Protein AF-A0A925HC02-F1 (afdb_monomer_lite)

pLDDT: mean 74.28, std 15.47, range [31.69, 92.0]

Sequence (202 aa):
MSGKLDETGSTKHGDAPGETGQTAPTSPRRRRESRRLRRAEIVYTTALALFAVLAVLAHEYAYFAWDLRLARAIQSIDFPGWAAFMEWTSVFGNGLISWGLTIATALLFFAWRRRSEAAGLALCAWGGSLVNRMFKVLIGRPRPSAELVGFAYGSDEMSFPSGHVMFYVCFFGFLFFAAYTLLPRAARVRRVALALLPLPVI

Foldseek 3Di:
DDDDDDDDDDDDDDDDDDDDDDPDPQDPVNVVVVVVVVVVVVVVVVVVVVVVVVLVVLLVDLDDPVRLVVLVVLVPPPDVCSVVVVVVLQVCLPPVNLVVVLVVVLVVCVVVVNNVLSVQSCCLLVVLQVVQVVSQVVSVRFDDDCVSRVDPPVDRGRPPPDSSLSSLCRNLVSQLVCLVPPPDPPDPVSVVSNVPSCVSND

Radius of gyration: 30.04 Å; chains: 1; bounding box: 71×85×85 Å

Structure (mmCIF, N/CA/C/O backbone):
data_AF-A0A925HC02-F1
#
_entry.id   AF-A0A925HC02-F1
#
loop_
_atom_site.group_PDB
_atom_site.id
_atom_site.type_symbol
_atom_site.label_atom_id
_atom_site.label_alt_id
_atom_site.label_comp_id
_atom_site.label_asym_id
_atom_site.label_entity_id
_atom_site.label_seq_id
_atom_site.pdbx_PDB_ins_code
_atom_site.Cartn_x
_atom_site.Cartn_y
_atom_site.Cartn_z
_atom_site.occupancy
_atom_site.B_iso_or_equiv
_atom_site.auth_seq_id
_atom_site.auth_comp_id
_atom_site.auth_asym_id
_atom_site.auth_atom_id
_atom_site.pdbx_PDB_model_num
ATOM 1 N N . MET A 1 1 ? -50.078 -62.882 60.323 1.00 38.88 1 MET A N 1
ATOM 2 C CA . MET A 1 1 ? -50.179 -64.001 59.358 1.00 38.88 1 MET A CA 1
ATOM 3 C C . MET A 1 1 ? -50.252 -63.364 57.977 1.00 38.88 1 MET A C 1
ATOM 5 O O . MET A 1 1 ? -51.210 -62.657 57.728 1.00 38.88 1 MET A O 1
ATOM 9 N N . SER A 1 2 ? -49.100 -63.216 57.316 1.00 39.53 2 SER A N 1
ATOM 10 C CA . SER A 1 2 ? -48.604 -64.080 56.217 1.00 39.53 2 SER A CA 1
ATOM 11 C C . SER A 1 2 ? -49.226 -63.644 54.878 1.00 39.53 2 SER A C 1
ATOM 13 O O . SER A 1 2 ? -50.439 -63.571 54.802 1.00 39.53 2 SER A O 1
ATOM 15 N N . GLY A 1 3 ? -48.512 -63.292 53.810 1.00 38.19 3 GLY A N 1
ATOM 16 C CA . GLY A 1 3 ? -47.096 -63.427 53.488 1.00 38.19 3 GLY A CA 1
ATOM 17 C C . GLY A 1 3 ? -46.715 -62.513 52.311 1.00 38.19 3 GLY A C 1
ATOM 18 O O . GLY A 1 3 ? -47.528 -61.746 51.803 1.00 38.19 3 GLY A O 1
ATOM 19 N N . LYS A 1 4 ? -45.436 -62.576 51.955 1.00 43.75 4 LYS A N 1
ATOM 20 C CA . LYS A 1 4 ? -44.658 -61.690 51.080 1.00 43.75 4 LYS A CA 1
ATOM 21 C C . LYS A 1 4 ? -44.231 -62.470 49.814 1.00 43.75 4 LYS A C 1
ATOM 23 O O . LYS A 1 4 ? -44.332 -63.696 49.838 1.00 43.75 4 LYS A O 1
ATOM 28 N N . LEU A 1 5 ? -43.611 -61.750 48.863 1.00 44.09 5 LEU A N 1
ATOM 29 C CA . LEU A 1 5 ? -42.727 -62.169 47.739 1.00 44.09 5 LEU A CA 1
ATOM 30 C C . LEU A 1 5 ? -43.438 -62.275 46.367 1.00 44.09 5 LEU A C 1
ATOM 32 O O . LEU A 1 5 ? -44.396 -63.028 46.242 1.00 44.09 5 LEU A O 1
ATOM 36 N N . ASP A 1 6 ? -43.181 -61.381 45.396 1.00 43.19 6 ASP A N 1
ATOM 37 C CA . ASP A 1 6 ? -42.026 -61.255 44.448 1.00 43.19 6 ASP A CA 1
ATOM 38 C C . ASP A 1 6 ? -42.492 -61.805 43.066 1.00 43.19 6 ASP A C 1
ATOM 40 O O . ASP A 1 6 ? -43.302 -62.719 43.043 1.00 43.19 6 ASP A O 1
ATOM 44 N N . GLU A 1 7 ? -42.159 -61.343 41.853 1.00 44.19 7 GLU A N 1
ATOM 45 C CA . GLU A 1 7 ? -41.042 -60.570 41.307 1.00 44.19 7 GLU A CA 1
ATOM 46 C C . GLU A 1 7 ? -41.341 -60.176 39.822 1.00 44.19 7 GLU A C 1
ATOM 48 O O . GLU A 1 7 ? -42.088 -60.861 39.127 1.00 44.19 7 GLU A O 1
ATOM 53 N N . THR A 1 8 ? -40.633 -59.155 39.311 1.00 39.31 8 THR A N 1
ATOM 54 C CA . THR A 1 8 ? -40.166 -58.936 37.910 1.00 39.31 8 THR A CA 1
ATOM 55 C C . THR A 1 8 ? -41.108 -58.564 36.739 1.00 39.31 8 THR A C 1
ATOM 57 O O . THR A 1 8 ? -41.973 -59.318 36.318 1.00 39.31 8 THR A O 1
ATOM 60 N N . GLY A 1 9 ? -40.740 -57.471 36.043 1.00 31.69 9 GLY A N 1
ATOM 61 C CA . GLY A 1 9 ? -40.354 -57.607 34.627 1.00 31.69 9 GLY A CA 1
ATOM 62 C C . GLY A 1 9 ? -41.068 -56.769 33.551 1.00 31.69 9 GLY A C 1
ATOM 63 O O . GLY A 1 9 ? -42.099 -57.163 33.032 1.00 31.69 9 GLY A O 1
ATOM 64 N N . SER A 1 10 ? -40.350 -55.753 33.052 1.00 38.53 10 SER A N 1
ATOM 65 C CA . SER A 1 10 ? -40.209 -55.433 31.614 1.00 38.53 10 SER A CA 1
ATOM 66 C C . SER A 1 10 ? -41.246 -54.543 30.890 1.00 38.53 10 SER A C 1
ATOM 68 O O . SER A 1 10 ? -42.244 -54.985 30.334 1.00 38.53 10 SER A O 1
ATOM 70 N N . THR A 1 11 ? -40.892 -53.254 30.825 1.00 39.84 11 THR A N 1
ATOM 71 C CA . THR A 1 11 ? -40.884 -52.343 29.657 1.00 39.84 11 THR A CA 1
ATOM 72 C C . THR A 1 11 ? -41.778 -52.637 28.439 1.00 39.84 11 THR A C 1
ATOM 74 O O . THR A 1 11 ? -41.564 -53.621 27.734 1.00 39.84 11 THR A O 1
ATOM 77 N N . LYS A 1 12 ? -42.578 -51.639 28.031 1.00 44.22 12 LYS A N 1
ATOM 78 C CA . LYS A 1 12 ? -42.367 -50.883 26.773 1.00 44.22 12 LYS A CA 1
ATOM 79 C C . LYS A 1 12 ? -43.361 -49.721 26.652 1.00 44.22 12 LYS A C 1
ATOM 81 O O . LYS A 1 12 ? -44.551 -49.910 26.434 1.00 44.22 12 LYS A O 1
ATOM 86 N N . HIS A 1 13 ? -42.822 -48.513 26.782 1.00 41.81 13 HIS A N 1
ATOM 87 C CA . HIS A 1 13 ? -43.433 -47.262 26.345 1.00 41.81 13 HIS A CA 1
ATOM 88 C C . HIS A 1 13 ? -43.317 -47.212 24.814 1.00 41.81 13 HIS A C 1
ATOM 90 O O . HIS A 1 13 ? -42.207 -47.228 24.283 1.00 41.81 13 HIS A O 1
ATOM 96 N N . GLY A 1 14 ? -44.447 -47.248 24.112 1.00 37.19 14 GLY A N 1
ATOM 97 C CA . GLY A 1 14 ? -44.515 -47.078 22.663 1.00 37.19 14 GLY A CA 1
ATOM 98 C C . GLY A 1 14 ? -44.933 -45.655 22.331 1.00 37.19 14 GLY A C 1
ATOM 99 O O . GLY A 1 14 ? -46.115 -45.410 22.117 1.00 37.19 14 GLY A O 1
ATOM 100 N N . ASP A 1 15 ? -43.965 -44.740 22.323 1.00 38.12 15 ASP A N 1
ATOM 101 C CA . ASP A 1 15 ? -44.106 -43.406 21.740 1.00 38.12 15 ASP A CA 1
ATOM 102 C C . ASP A 1 15 ? -44.123 -43.503 20.207 1.00 38.12 15 ASP A C 1
ATOM 104 O O . ASP A 1 15 ? -43.278 -44.154 19.589 1.00 38.12 15 ASP A O 1
ATOM 108 N N . ALA A 1 16 ? -45.046 -42.778 19.592 1.00 44.72 16 ALA A N 1
ATOM 109 C CA . ALA A 1 16 ? -44.928 -42.251 18.237 1.00 44.72 16 ALA A CA 1
ATOM 110 C C . ALA A 1 16 ? -45.364 -40.774 18.296 1.00 44.72 16 ALA A C 1
ATOM 112 O O . ALA A 1 16 ? -46.187 -40.461 19.158 1.00 44.72 16 ALA A O 1
ATOM 113 N N . PRO A 1 17 ? -44.947 -39.865 17.389 1.00 47.91 17 PRO A N 1
ATOM 114 C CA . PRO A 1 17 ? -43.990 -39.975 16.281 1.00 47.91 17 PRO A CA 1
ATOM 115 C C . PRO A 1 17 ? -42.901 -38.866 16.303 1.00 47.91 17 PRO A C 1
ATOM 117 O O . PRO A 1 17 ? -43.186 -37.685 16.484 1.00 47.91 17 PRO A O 1
ATOM 120 N N . GLY A 1 18 ? -41.636 -39.223 16.060 1.00 39.84 18 GLY A N 1
ATOM 121 C CA . GLY A 1 18 ? -40.519 -38.271 15.994 1.00 39.84 18 GLY A CA 1
ATOM 122 C C . GLY A 1 18 ? -40.420 -37.561 14.643 1.00 39.84 18 GLY A C 1
ATOM 123 O O . GLY A 1 18 ? -39.975 -38.138 13.655 1.00 39.84 18 GLY A O 1
ATOM 124 N N . GLU A 1 19 ? -40.858 -36.311 14.650 1.00 46.47 19 GLU A N 1
ATOM 125 C CA . GLU A 1 19 ? -40.815 -35.272 13.625 1.00 46.47 19 GLU A CA 1
ATOM 126 C C . GLU A 1 19 ? -39.674 -35.349 12.592 1.00 46.47 19 GLU A C 1
ATOM 128 O O . GLU A 1 19 ? -38.480 -35.389 12.892 1.00 46.47 19 GLU A O 1
ATOM 133 N N . THR A 1 20 ? -40.097 -35.240 11.333 1.00 45.47 20 THR A N 1
ATOM 134 C CA . THR A 1 20 ? -39.351 -34.708 10.191 1.00 45.47 20 THR A CA 1
ATOM 135 C C . THR A 1 20 ? -38.337 -33.644 10.600 1.00 45.47 20 THR A C 1
ATOM 137 O O . THR A 1 20 ? -38.708 -32.656 11.234 1.00 45.47 20 THR A O 1
ATOM 140 N N . GLY A 1 21 ? -37.084 -33.815 10.169 1.00 48.09 21 GLY A N 1
ATOM 141 C CA . GLY A 1 21 ? -36.003 -32.856 10.363 1.00 48.09 21 GLY A CA 1
ATOM 142 C C . GLY A 1 21 ? -36.415 -31.437 9.979 1.00 48.09 21 GLY A C 1
ATOM 143 O O . GLY A 1 21 ? -36.363 -31.047 8.813 1.00 48.09 21 GLY A O 1
ATOM 144 N N . GLN A 1 22 ? -36.796 -30.651 10.986 1.00 44.81 22 GLN A N 1
ATOM 145 C CA . GLN A 1 22 ? -36.922 -29.211 10.874 1.00 44.81 22 GLN A CA 1
ATOM 146 C C . GLN A 1 22 ? -35.517 -28.665 10.638 1.00 44.81 22 GLN A C 1
ATOM 148 O O . GLN A 1 22 ? -34.725 -28.475 11.562 1.00 44.81 22 GLN A O 1
ATOM 153 N N . THR A 1 23 ? -35.186 -28.393 9.378 1.00 54.50 23 THR A N 1
ATOM 154 C CA . THR A 1 23 ? -34.116 -27.453 9.060 1.00 54.50 23 THR A CA 1
ATOM 155 C C . THR A 1 23 ? -34.523 -26.114 9.662 1.00 54.50 23 THR A C 1
ATOM 157 O O . THR A 1 23 ? -35.332 -25.388 9.080 1.00 54.50 23 THR A O 1
ATOM 160 N N . ALA A 1 24 ? -34.013 -25.827 10.861 1.00 58.53 24 ALA A N 1
ATOM 161 C CA . ALA A 1 24 ? -34.281 -24.594 11.581 1.00 58.53 24 ALA A CA 1
ATOM 162 C C . ALA A 1 24 ? -34.120 -23.393 10.629 1.00 58.53 24 ALA A C 1
ATOM 164 O O . ALA A 1 24 ? -33.115 -23.319 9.906 1.00 58.53 24 ALA A O 1
ATOM 165 N N . PRO A 1 25 ? -35.081 -22.452 10.584 1.00 53.91 25 PRO A N 1
ATOM 166 C CA . PRO A 1 25 ? -35.013 -21.324 9.672 1.00 53.91 25 PRO A CA 1
ATOM 167 C C . PRO A 1 25 ? -33.740 -20.528 9.964 1.00 53.91 25 PRO A C 1
ATOM 169 O O . PRO A 1 25 ? -33.576 -19.927 11.025 1.00 53.91 25 PRO A O 1
ATOM 172 N N . THR A 1 26 ? -32.797 -20.551 9.017 1.00 59.81 26 THR A N 1
ATOM 173 C CA . THR A 1 26 ? -31.533 -19.816 9.119 1.00 59.81 26 THR A CA 1
ATOM 174 C C . THR A 1 26 ? -31.841 -18.351 9.413 1.00 59.81 26 THR A C 1
ATOM 176 O O . THR A 1 26 ? -32.430 -17.673 8.565 1.00 59.81 26 THR A O 1
ATOM 179 N N . SER A 1 27 ? -31.460 -17.868 10.596 1.00 68.44 27 SER A N 1
ATOM 180 C CA . SER A 1 27 ? -31.782 -16.508 11.024 1.00 68.44 27 SER A CA 1
ATOM 181 C C . SER A 1 27 ? -31.292 -15.466 9.994 1.00 68.44 27 SER A C 1
ATOM 183 O O . SER A 1 27 ? -30.239 -15.658 9.368 1.00 68.44 27 SER A O 1
ATOM 185 N N . PRO A 1 28 ? -32.006 -14.338 9.798 1.00 67.06 28 PRO A N 1
ATOM 186 C CA . PRO A 1 28 ? -31.645 -13.306 8.814 1.00 67.06 28 PRO A CA 1
ATOM 187 C C . PRO A 1 28 ? -30.197 -12.800 8.945 1.00 67.06 28 PRO A C 1
ATOM 189 O O . PRO A 1 28 ? -29.554 -12.439 7.956 1.00 67.06 28 PRO A O 1
ATOM 192 N N . ARG A 1 29 ? -29.653 -12.837 10.170 1.00 64.38 29 ARG A N 1
ATOM 193 C CA . ARG A 1 29 ? -28.269 -12.476 10.504 1.00 64.38 29 ARG A CA 1
ATOM 194 C C . ARG A 1 29 ? -27.250 -13.445 9.875 1.00 64.38 29 ARG A C 1
ATOM 196 O O . ARG A 1 29 ? -26.325 -12.988 9.205 1.00 64.38 29 ARG A O 1
ATOM 203 N N . ARG A 1 30 ? -27.509 -14.759 9.934 1.00 66.19 30 ARG A N 1
ATOM 204 C CA . ARG A 1 30 ? -26.675 -15.824 9.331 1.00 66.19 30 ARG A CA 1
ATOM 205 C C . ARG A 1 30 ? -26.653 -15.759 7.795 1.00 66.19 30 ARG A C 1
ATOM 207 O O . ARG A 1 30 ? -25.624 -16.004 7.161 1.00 66.19 30 ARG A O 1
ATOM 214 N N . ARG A 1 31 ? -27.769 -15.356 7.169 1.00 66.31 31 ARG A N 1
ATOM 215 C CA . ARG A 1 31 ? -27.857 -15.130 5.707 1.00 66.31 31 ARG A CA 1
ATOM 216 C C . ARG A 1 31 ? -27.062 -13.908 5.236 1.00 66.31 31 ARG A C 1
ATOM 218 O O . ARG A 1 31 ? -26.525 -13.905 4.130 1.00 66.31 31 ARG A O 1
ATOM 225 N N . ARG A 1 32 ? -26.972 -12.854 6.051 1.00 66.62 32 ARG A N 1
ATOM 226 C CA . ARG A 1 32 ? -26.204 -11.645 5.708 1.00 66.62 32 ARG A CA 1
ATOM 227 C C . ARG A 1 32 ? -24.699 -11.858 5.862 1.00 66.62 32 ARG A C 1
ATOM 229 O O . ARG A 1 32 ? -23.935 -11.350 5.045 1.00 66.62 32 ARG A O 1
ATOM 236 N N . GLU A 1 33 ? -24.289 -12.616 6.874 1.00 72.44 33 GLU A N 1
ATOM 237 C CA . GLU A 1 33 ? -22.891 -12.991 7.115 1.00 72.44 33 GLU A CA 1
ATOM 238 C C . GLU A 1 33 ? -22.366 -13.932 6.021 1.00 72.44 33 GLU A C 1
ATOM 240 O O . GLU A 1 33 ? -21.343 -13.631 5.412 1.00 72.44 33 GLU A O 1
ATOM 245 N N . SER A 1 34 ? -23.122 -14.972 5.652 1.00 73.62 34 SER A N 1
ATOM 246 C CA . SER A 1 34 ? -22.758 -15.874 4.540 1.00 73.62 34 SER A CA 1
ATOM 247 C C . SER A 1 34 ? -22.622 -15.156 3.193 1.00 73.62 34 SER A C 1
ATOM 249 O O . SER A 1 34 ? -21.669 -15.397 2.457 1.00 73.62 34 SER A O 1
ATOM 251 N N . ARG A 1 35 ? -23.512 -14.204 2.875 1.00 74.69 35 ARG A N 1
ATOM 252 C CA . ARG A 1 35 ? -23.385 -13.375 1.660 1.00 74.69 35 ARG A CA 1
ATOM 253 C C . ARG A 1 35 ? -22.135 -12.492 1.670 1.00 74.69 35 ARG A C 1
ATOM 255 O O . ARG A 1 35 ? -21.551 -12.273 0.614 1.00 74.69 35 ARG A O 1
ATOM 262 N N . ARG A 1 36 ? -21.741 -11.956 2.830 1.00 77.31 36 ARG A N 1
ATOM 263 C CA . ARG A 1 36 ? -20.523 -11.139 2.971 1.00 77.31 36 ARG A CA 1
ATOM 264 C C . ARG A 1 36 ? -19.265 -11.984 2.808 1.00 77.31 36 ARG A C 1
ATOM 266 O O . ARG A 1 36 ? -18.385 -11.574 2.062 1.00 77.31 36 ARG A O 1
ATOM 273 N N . LEU A 1 37 ? -19.225 -13.157 3.440 1.00 79.19 37 LEU A N 1
ATOM 274 C CA . LEU A 1 37 ? -18.119 -14.105 3.310 1.00 79.19 37 LEU A CA 1
ATOM 275 C C . LEU A 1 37 ? -17.957 -14.570 1.863 1.00 79.19 37 LEU A C 1
ATOM 277 O O . LEU A 1 37 ? -16.872 -14.441 1.318 1.00 79.19 37 LEU A O 1
ATOM 281 N N . ARG A 1 38 ? -19.048 -14.966 1.197 1.00 78.19 38 ARG A N 1
ATOM 282 C CA . ARG A 1 38 ? -19.008 -15.392 -0.210 1.00 78.19 38 ARG A CA 1
ATOM 283 C C . ARG A 1 38 ? -18.558 -14.280 -1.161 1.00 78.19 38 ARG A C 1
ATOM 285 O O . ARG A 1 38 ? -17.862 -14.537 -2.131 1.00 78.19 38 ARG A O 1
ATOM 292 N N . ARG A 1 39 ? -18.943 -13.025 -0.898 1.00 82.19 39 ARG A N 1
ATOM 293 C CA . ARG A 1 39 ? -18.444 -11.874 -1.673 1.00 82.19 39 ARG A CA 1
ATOM 294 C C . ARG A 1 39 ? -16.949 -11.659 -1.459 1.00 82.19 39 ARG A C 1
ATOM 296 O O . ARG A 1 39 ? -16.247 -11.430 -2.433 1.00 82.19 39 ARG A O 1
ATOM 303 N N . ALA A 1 40 ? -16.482 -11.720 -0.213 1.00 80.69 40 ALA A N 1
ATOM 304 C CA . ALA A 1 40 ? -15.062 -11.600 0.095 1.00 80.69 40 ALA A CA 1
ATOM 305 C C . ALA A 1 40 ? -14.264 -12.731 -0.567 1.00 80.69 40 ALA A C 1
ATOM 307 O O . ALA A 1 40 ? -13.271 -12.457 -1.225 1.00 80.69 40 ALA A O 1
ATOM 308 N N . GLU A 1 41 ? -14.752 -13.967 -0.467 1.00 85.69 41 GLU A N 1
ATOM 309 C CA . GLU A 1 41 ? -14.191 -15.141 -1.134 1.00 85.69 41 GLU A CA 1
ATOM 310 C C . GLU A 1 41 ? -14.057 -14.909 -2.640 1.00 85.69 41 GLU A C 1
ATOM 312 O O . GLU A 1 41 ? -12.942 -14.962 -3.141 1.00 85.69 41 GLU A O 1
ATOM 317 N N . ILE A 1 42 ? -15.139 -14.529 -3.334 1.00 87.69 42 ILE A N 1
ATOM 318 C CA . ILE A 1 42 ? -15.105 -14.240 -4.779 1.00 87.69 42 ILE A CA 1
ATOM 319 C C . ILE A 1 42 ? -14.075 -13.155 -5.113 1.00 87.69 42 ILE A C 1
ATOM 321 O O . ILE A 1 42 ? -13.339 -13.281 -6.089 1.00 87.69 42 ILE A O 1
ATOM 325 N N . VAL A 1 43 ? -14.014 -12.077 -4.326 1.00 87.25 43 VAL A N 1
ATOM 326 C CA . VAL A 1 43 ? -13.055 -10.987 -4.557 1.00 87.25 43 VAL A CA 1
ATOM 327 C C . VAL A 1 43 ? -11.619 -11.486 -4.394 1.00 87.25 43 VAL A C 1
ATOM 329 O O . VAL A 1 43 ? -10.798 -11.239 -5.274 1.00 87.25 43 VAL A O 1
ATOM 332 N N . TYR A 1 44 ? -11.318 -12.225 -3.322 1.00 83.12 44 TYR A N 1
ATOM 333 C CA . TYR A 1 44 ? -9.978 -12.765 -3.083 1.00 83.12 44 TYR A CA 1
ATOM 334 C C . TYR A 1 44 ? -9.580 -13.814 -4.121 1.00 83.12 44 TYR A C 1
ATOM 336 O O . TYR A 1 44 ? -8.459 -13.762 -4.620 1.00 83.12 44 TYR A O 1
ATOM 344 N N . THR A 1 45 ? -10.482 -14.722 -4.500 1.00 82.94 45 THR A N 1
ATOM 345 C CA . THR A 1 45 ? -10.202 -15.722 -5.539 1.00 82.94 45 THR A CA 1
ATOM 346 C C . THR A 1 45 ? -9.978 -15.062 -6.892 1.00 82.94 45 THR A C 1
ATOM 348 O O . THR A 1 45 ? -9.073 -15.457 -7.617 1.00 82.94 45 THR A O 1
ATOM 351 N N . THR A 1 46 ? -10.750 -14.021 -7.219 1.00 88.50 46 THR A N 1
ATOM 352 C CA . THR A 1 46 ? -10.567 -13.260 -8.464 1.00 88.50 46 THR A CA 1
ATOM 353 C C . THR A 1 46 ? -9.234 -12.517 -8.457 1.00 88.50 46 THR A C 1
ATOM 355 O O . THR A 1 46 ? -8.485 -12.607 -9.424 1.00 88.50 46 THR A O 1
ATOM 358 N N . ALA A 1 47 ? -8.895 -11.828 -7.363 1.00 84.81 47 ALA A N 1
ATOM 359 C CA . ALA A 1 47 ? -7.617 -11.131 -7.230 1.00 84.81 47 ALA A CA 1
ATOM 360 C C . ALA A 1 47 ? -6.425 -12.096 -7.331 1.00 84.81 47 ALA A C 1
ATOM 362 O O . ALA A 1 47 ? -5.449 -11.797 -8.015 1.00 84.81 47 ALA A O 1
ATOM 363 N N . LEU A 1 48 ? -6.526 -13.275 -6.707 1.00 84.06 48 LEU A N 1
ATOM 364 C CA . LEU A 1 48 ? -5.504 -14.316 -6.785 1.00 84.06 48 LEU A CA 1
ATOM 365 C C . LEU A 1 48 ? -5.373 -14.882 -8.205 1.00 84.06 48 LEU A C 1
ATOM 367 O O . LEU A 1 48 ? -4.256 -15.056 -8.681 1.00 84.06 48 LEU A O 1
ATOM 371 N N . ALA A 1 49 ? -6.488 -15.128 -8.896 1.00 84.12 49 ALA A N 1
ATOM 372 C CA . ALA A 1 49 ? -6.472 -15.588 -10.283 1.00 84.12 49 ALA A CA 1
ATOM 373 C C . ALA A 1 49 ? -5.823 -14.552 -11.214 1.00 84.12 49 ALA A C 1
ATOM 375 O O . ALA A 1 49 ? -4.964 -14.904 -12.018 1.00 84.12 49 ALA A O 1
ATOM 376 N N . LEU A 1 50 ? -6.168 -13.269 -11.062 1.00 87.25 50 LEU A N 1
ATOM 377 C CA . LEU A 1 50 ? -5.539 -12.178 -11.811 1.00 87.25 50 LEU A CA 1
ATOM 378 C C . LEU A 1 50 ? -4.037 -12.088 -11.521 1.00 87.25 50 LEU A C 1
ATOM 380 O O . LEU A 1 50 ? -3.244 -11.961 -12.451 1.00 87.25 50 LEU A O 1
ATOM 384 N N . PHE A 1 51 ? -3.633 -12.204 -10.253 1.00 84.94 51 PHE A N 1
ATOM 385 C CA . PHE A 1 51 ? -2.220 -12.233 -9.878 1.00 84.94 51 PHE A CA 1
ATOM 386 C C . PHE A 1 51 ? -1.487 -13.432 -10.490 1.00 84.94 51 PHE A C 1
ATOM 388 O O . PHE A 1 51 ? -0.385 -13.265 -11.001 1.00 84.94 51 PHE A O 1
ATOM 395 N N . ALA A 1 52 ? -2.095 -14.621 -10.489 1.00 82.06 52 ALA A N 1
ATOM 396 C CA . ALA A 1 52 ? -1.508 -15.816 -11.088 1.00 82.06 52 ALA A CA 1
ATOM 397 C C . ALA A 1 52 ? -1.314 -15.655 -12.603 1.00 82.06 52 ALA A C 1
ATOM 399 O O . ALA A 1 52 ? -0.236 -15.949 -13.114 1.00 82.06 52 ALA A O 1
ATOM 400 N N . VAL A 1 53 ? -2.315 -15.117 -13.309 1.00 84.62 53 VAL A N 1
ATOM 401 C CA . VAL A 1 53 ? -2.201 -14.795 -14.740 1.00 84.62 53 VAL A CA 1
ATOM 402 C C . VAL A 1 53 ? -1.064 -13.801 -14.979 1.00 84.62 53 VAL A C 1
ATOM 404 O O . VAL A 1 53 ? -0.224 -14.033 -15.844 1.00 84.62 53 VAL A O 1
ATOM 407 N N . LEU A 1 54 ? -0.982 -12.729 -14.185 1.00 81.69 54 LEU A N 1
ATOM 408 C CA . LEU A 1 54 ? 0.106 -11.752 -14.286 1.00 81.69 54 LEU A CA 1
ATOM 409 C C . LEU A 1 54 ? 1.478 -12.368 -13.992 1.00 81.69 54 LEU A C 1
ATOM 411 O O . LEU A 1 54 ? 2.439 -12.025 -14.669 1.00 81.69 54 LEU A O 1
ATOM 415 N N . ALA A 1 55 ? 1.578 -13.270 -13.016 1.00 78.62 55 ALA A N 1
ATOM 416 C CA . ALA A 1 55 ? 2.823 -13.945 -12.667 1.00 78.62 55 ALA A CA 1
ATOM 417 C C . ALA A 1 55 ? 3.313 -14.862 -13.798 1.00 78.62 55 ALA A C 1
ATOM 419 O O . ALA A 1 55 ? 4.496 -14.828 -14.125 1.00 78.62 55 ALA A O 1
ATOM 420 N N . VAL A 1 56 ? 2.410 -15.621 -14.432 1.00 80.12 56 VAL A N 1
ATOM 421 C CA . VAL A 1 56 ? 2.733 -16.440 -15.615 1.00 80.12 56 VAL A CA 1
ATOM 422 C C . VAL A 1 56 ? 3.178 -15.544 -16.768 1.00 80.12 56 VAL A C 1
ATOM 424 O O . VAL A 1 56 ? 4.246 -15.749 -17.332 1.00 80.12 56 VAL A O 1
ATOM 427 N N . LEU A 1 57 ? 2.420 -14.489 -17.074 1.00 80.88 57 LEU A N 1
ATOM 428 C CA . LEU A 1 57 ? 2.787 -13.552 -18.135 1.00 80.88 57 LEU A CA 1
ATOM 429 C C . LEU A 1 57 ? 4.126 -12.844 -17.854 1.00 80.88 57 LEU A C 1
ATOM 431 O O . LEU A 1 57 ? 4.889 -12.601 -18.780 1.00 80.88 57 LEU A O 1
ATOM 435 N N . ALA A 1 58 ? 4.437 -12.528 -16.596 1.00 75.88 58 ALA A N 1
ATOM 436 C CA . ALA A 1 58 ? 5.710 -11.921 -16.206 1.00 75.88 58 ALA A CA 1
ATOM 437 C C . ALA A 1 58 ? 6.895 -12.900 -16.249 1.00 75.88 58 ALA A C 1
ATOM 439 O O . ALA A 1 58 ? 8.037 -12.448 -16.325 1.00 75.88 58 ALA A O 1
ATOM 440 N N . HIS A 1 59 ? 6.638 -14.208 -16.174 1.00 74.25 59 HIS A N 1
ATOM 441 C CA . HIS A 1 59 ? 7.649 -15.243 -16.379 1.00 74.25 59 HIS A CA 1
ATOM 442 C C . HIS A 1 59 ? 7.958 -15.433 -17.869 1.00 74.25 59 HIS A C 1
ATOM 444 O O . HIS A 1 59 ? 9.122 -15.506 -18.246 1.00 74.25 59 HIS A O 1
ATOM 450 N N . GLU A 1 60 ? 6.924 -15.437 -18.712 1.00 76.12 60 GLU A N 1
ATOM 451 C CA . GLU A 1 60 ? 7.056 -15.642 -20.161 1.00 76.12 60 GLU A CA 1
ATOM 452 C C . GLU A 1 60 ? 7.592 -14.402 -20.899 1.00 76.12 60 GLU A C 1
ATOM 454 O O . GLU A 1 60 ? 8.367 -14.514 -21.849 1.00 76.12 60 GLU A O 1
ATOM 459 N N . TYR A 1 61 ? 7.196 -13.197 -20.475 1.00 74.62 61 TYR A N 1
ATOM 460 C CA . TYR A 1 61 ? 7.542 -11.951 -21.161 1.00 74.62 61 TYR A CA 1
ATOM 461 C C . TYR A 1 61 ? 8.472 -11.072 -20.320 1.00 74.62 61 TYR A C 1
ATOM 463 O O . TYR A 1 61 ? 8.089 -10.528 -19.281 1.00 74.62 61 TYR A O 1
ATOM 471 N N . ALA A 1 62 ? 9.682 -10.828 -20.835 1.00 66.69 62 ALA A N 1
ATOM 472 C CA . ALA A 1 62 ? 10.636 -9.911 -20.210 1.00 66.69 62 ALA A CA 1
ATOM 473 C C . ALA A 1 62 ? 10.083 -8.477 -20.129 1.00 66.69 62 ALA A C 1
ATOM 475 O O . ALA A 1 62 ? 10.172 -7.844 -19.078 1.00 66.69 62 ALA A O 1
ATOM 476 N N . TYR A 1 63 ? 9.440 -7.978 -21.192 1.00 67.94 63 TYR A N 1
ATOM 477 C CA . TYR A 1 63 ? 8.778 -6.668 -21.226 1.00 67.94 63 TYR A CA 1
ATOM 478 C C . TYR A 1 63 ? 7.535 -6.724 -22.106 1.00 67.94 63 TYR A C 1
ATOM 480 O O . TYR A 1 63 ? 7.558 -7.327 -23.178 1.00 67.94 63 TYR A O 1
ATOM 488 N N . PHE A 1 64 ? 6.472 -6.029 -21.706 1.00 76.69 64 PHE A N 1
ATOM 489 C CA . PHE A 1 64 ? 5.377 -5.754 -22.625 1.00 76.69 64 PHE A CA 1
ATOM 490 C C . PHE A 1 64 ? 5.685 -4.485 -23.417 1.00 76.69 64 PHE A C 1
ATOM 492 O O . PHE A 1 64 ? 6.107 -3.474 -22.857 1.00 76.69 64 PHE A O 1
ATOM 499 N N . ALA A 1 65 ? 5.430 -4.500 -24.725 1.00 77.50 65 ALA A N 1
ATOM 500 C CA . ALA A 1 65 ? 5.683 -3.334 -25.572 1.00 77.50 65 ALA A CA 1
ATOM 501 C C . ALA A 1 65 ? 4.903 -2.087 -25.115 1.00 77.50 65 ALA A C 1
ATOM 503 O O . ALA A 1 65 ? 5.386 -0.968 -25.265 1.00 77.50 65 ALA A O 1
ATOM 504 N N . TRP A 1 66 ? 3.704 -2.268 -24.553 1.00 80.38 66 TRP A N 1
ATOM 505 C CA . TRP A 1 66 ? 2.899 -1.173 -24.013 1.00 80.38 66 TRP A CA 1
ATOM 506 C C . TRP A 1 66 ? 3.462 -0.626 -22.691 1.00 80.38 66 TRP A C 1
ATOM 508 O O . TRP A 1 66 ? 3.458 0.586 -22.506 1.00 80.38 66 TRP A O 1
ATOM 518 N N . ASP A 1 67 ? 4.009 -1.490 -21.830 1.00 79.00 67 ASP A N 1
ATOM 519 C CA . ASP A 1 67 ? 4.644 -1.128 -20.551 1.00 79.00 67 ASP A CA 1
ATOM 520 C C . ASP A 1 67 ? 5.859 -0.221 -20.802 1.00 79.00 67 ASP A C 1
ATOM 522 O O . ASP A 1 67 ? 5.985 0.857 -20.228 1.00 79.00 67 ASP A O 1
ATOM 526 N N . LEU A 1 68 ? 6.684 -0.572 -21.796 1.00 77.19 68 LEU A N 1
ATOM 527 C CA . LEU A 1 68 ? 7.830 0.246 -22.199 1.00 77.19 68 LEU A CA 1
ATOM 528 C C . LEU A 1 68 ? 7.421 1.594 -22.817 1.00 77.19 68 LEU A C 1
ATOM 530 O O . LEU A 1 68 ? 8.068 2.609 -22.563 1.00 77.19 68 LEU A O 1
ATOM 534 N N . ARG A 1 69 ? 6.352 1.628 -23.627 1.00 83.44 69 ARG A N 1
ATOM 535 C CA . ARG A 1 69 ? 5.821 2.890 -24.179 1.00 83.44 69 ARG A CA 1
ATOM 536 C C . ARG A 1 69 ? 5.307 3.803 -23.073 1.00 83.44 69 ARG A C 1
ATOM 538 O O . ARG A 1 69 ? 5.581 4.997 -23.115 1.00 83.44 69 ARG A O 1
ATOM 545 N N . LEU A 1 70 ? 4.593 3.246 -22.097 1.00 82.69 70 LEU A N 1
ATOM 546 C CA . LEU A 1 70 ? 4.076 3.999 -20.963 1.00 82.69 70 LEU A CA 1
ATOM 547 C C . LEU A 1 70 ? 5.214 4.524 -20.082 1.00 82.69 70 LEU A C 1
ATOM 549 O O . LEU A 1 70 ? 5.222 5.708 -19.760 1.00 82.69 70 LEU A O 1
ATOM 553 N N . ALA A 1 71 ? 6.202 3.683 -19.762 1.00 79.88 71 ALA A N 1
ATOM 554 C CA . ALA A 1 71 ? 7.382 4.088 -19.003 1.00 79.88 71 ALA A CA 1
ATOM 555 C C . ALA A 1 71 ? 8.104 5.264 -19.677 1.00 79.88 71 ALA A C 1
ATOM 557 O O . ALA A 1 71 ? 8.358 6.280 -19.035 1.00 79.88 71 ALA A O 1
ATOM 558 N N . ARG A 1 72 ? 8.344 5.179 -20.992 1.00 81.31 72 ARG A N 1
ATOM 559 C CA . ARG A 1 72 ? 8.959 6.272 -21.760 1.00 81.31 72 ARG A CA 1
ATOM 560 C C . ARG A 1 72 ? 8.090 7.526 -21.809 1.00 81.31 72 ARG A C 1
ATOM 562 O O . ARG A 1 72 ? 8.632 8.613 -21.678 1.00 81.31 72 ARG A O 1
ATOM 569 N N . ALA A 1 73 ? 6.771 7.392 -21.954 1.00 83.94 73 ALA A N 1
ATOM 570 C CA . ALA A 1 73 ? 5.852 8.532 -21.961 1.00 83.94 73 ALA A CA 1
ATOM 571 C C . ALA A 1 73 ? 5.840 9.280 -20.617 1.00 83.94 73 ALA A C 1
ATOM 573 O O . ALA A 1 73 ? 5.823 10.508 -20.590 1.00 83.94 73 ALA A O 1
ATOM 574 N N . ILE A 1 74 ? 5.893 8.546 -19.501 1.00 82.25 74 ILE A N 1
ATOM 575 C CA . ILE A 1 74 ? 6.008 9.118 -18.152 1.00 82.25 74 ILE A CA 1
ATOM 576 C C . ILE A 1 74 ? 7.374 9.794 -17.964 1.00 82.25 74 ILE A C 1
ATOM 578 O O . ILE A 1 74 ? 7.466 10.838 -17.321 1.00 82.25 74 ILE A O 1
ATOM 582 N N . GLN A 1 75 ? 8.436 9.219 -18.527 1.00 79.25 75 GLN A N 1
ATOM 583 C CA . GLN A 1 75 ? 9.792 9.762 -18.435 1.00 79.25 75 GLN A CA 1
ATOM 584 C C . GLN A 1 75 ? 10.046 10.959 -19.344 1.00 79.25 75 GLN A C 1
ATOM 586 O O . GLN A 1 75 ? 10.856 11.806 -18.992 1.00 79.25 75 GLN A O 1
ATOM 591 N N . SER A 1 76 ? 9.343 11.065 -20.472 1.00 83.94 76 SER A N 1
ATOM 592 C CA . SER A 1 76 ? 9.443 12.208 -21.385 1.00 83.94 76 SER A CA 1
ATOM 593 C C . SER A 1 76 ? 8.762 13.476 -20.861 1.00 83.94 76 SER A C 1
ATOM 595 O O . SER A 1 76 ? 8.673 14.466 -21.581 1.00 83.94 76 SER A O 1
ATOM 597 N N . ILE A 1 77 ? 8.218 13.448 -19.641 1.00 84.19 77 ILE A N 1
ATOM 598 C CA . ILE A 1 77 ? 7.636 14.628 -19.006 1.00 84.19 77 ILE A CA 1
ATOM 599 C C . ILE A 1 77 ? 8.783 15.528 -18.532 1.00 84.19 77 ILE A C 1
ATOM 601 O O . ILE A 1 77 ? 9.324 15.362 -17.438 1.00 84.19 77 ILE A O 1
ATOM 605 N N . ASP A 1 78 ? 9.122 16.506 -19.368 1.00 78.25 78 ASP A N 1
ATOM 606 C CA . ASP A 1 78 ? 10.089 17.560 -19.063 1.00 78.25 78 ASP A CA 1
ATOM 607 C C . ASP A 1 78 ? 9.443 18.640 -18.183 1.00 78.25 78 ASP A C 1
ATOM 609 O O . ASP A 1 78 ? 9.045 19.713 -18.640 1.00 78.25 78 ASP A O 1
ATOM 613 N N . PHE A 1 79 ? 9.309 18.345 -16.889 1.00 82.94 79 PHE A N 1
ATOM 614 C CA . PHE A 1 79 ? 8.882 19.313 -15.880 1.00 82.94 79 PHE A CA 1
ATOM 615 C C . PHE A 1 79 ? 9.943 19.450 -14.773 1.00 82.94 79 PHE A C 1
ATOM 617 O O . PHE A 1 79 ? 10.371 18.436 -14.208 1.00 82.94 79 PHE A O 1
ATOM 624 N N . PRO A 1 80 ? 10.364 20.681 -14.410 1.00 82.56 80 PRO A N 1
ATOM 625 C CA . PRO A 1 80 ? 11.306 20.898 -13.316 1.00 82.56 80 PRO A CA 1
ATOM 626 C C . PRO A 1 80 ? 10.781 20.301 -12.005 1.00 82.56 80 PRO A C 1
ATOM 628 O O . PRO A 1 80 ? 9.755 20.722 -11.481 1.00 82.56 80 PRO A O 1
ATOM 631 N N . GLY A 1 81 ? 11.486 19.306 -11.466 1.00 80.69 81 GLY A N 1
ATOM 632 C CA . GLY A 1 81 ? 11.082 18.611 -10.240 1.00 80.69 81 GLY A CA 1
ATOM 633 C C . GLY A 1 81 ? 10.208 17.369 -10.446 1.00 80.69 81 GLY A C 1
ATOM 634 O O . GLY A 1 81 ? 9.851 16.732 -9.458 1.00 80.69 81 GLY A O 1
ATOM 635 N N . TRP A 1 82 ? 9.914 16.959 -11.687 1.00 84.19 82 TRP A N 1
ATOM 636 C CA . TRP A 1 82 ? 9.193 15.706 -11.961 1.00 84.19 82 TRP A CA 1
ATOM 637 C C . TRP A 1 82 ? 9.925 14.473 -11.424 1.00 84.19 82 TRP A C 1
ATOM 639 O O . TRP A 1 82 ? 9.341 13.656 -10.713 1.00 84.19 82 TRP A O 1
ATOM 649 N N . ALA A 1 83 ? 11.230 14.383 -11.692 1.00 77.19 83 ALA A N 1
ATOM 650 C CA . ALA A 1 83 ? 12.073 13.308 -11.174 1.00 77.19 83 ALA A CA 1
ATOM 651 C C . ALA A 1 83 ? 12.105 13.298 -9.635 1.00 77.19 83 ALA A C 1
ATOM 653 O O . ALA A 1 83 ? 11.955 12.243 -9.026 1.00 77.19 83 ALA A O 1
ATOM 654 N N . ALA A 1 84 ? 12.209 14.475 -9.007 1.00 79.88 84 ALA A N 1
ATOM 655 C CA . ALA A 1 84 ? 12.204 14.605 -7.550 1.00 79.88 84 ALA A CA 1
ATOM 656 C C . ALA A 1 84 ? 10.854 14.200 -6.931 1.00 79.88 84 ALA A C 1
ATOM 658 O O . ALA A 1 84 ? 10.822 13.570 -5.878 1.00 79.88 84 ALA A O 1
ATOM 659 N N . PHE A 1 85 ? 9.735 14.515 -7.589 1.00 80.88 85 PHE A N 1
ATOM 660 C CA . PHE A 1 85 ? 8.407 14.063 -7.172 1.00 80.88 85 PHE A CA 1
ATOM 661 C C . PHE A 1 85 ? 8.277 12.533 -7.258 1.00 80.88 85 PHE A C 1
ATOM 663 O O . PHE A 1 85 ? 7.857 11.892 -6.294 1.00 80.88 85 PHE A O 1
ATOM 670 N N . MET A 1 86 ? 8.700 11.935 -8.376 1.00 78.81 86 MET A N 1
ATOM 671 C CA . MET A 1 86 ? 8.713 10.479 -8.561 1.00 78.81 86 MET A CA 1
ATOM 672 C C . MET A 1 86 ? 9.583 9.768 -7.519 1.00 78.81 86 MET A C 1
ATOM 674 O O . MET A 1 86 ? 9.166 8.769 -6.928 1.00 78.81 86 MET A O 1
ATOM 678 N N . GLU A 1 87 ? 10.763 10.313 -7.228 1.00 76.31 87 GLU A N 1
ATOM 679 C CA . GLU A 1 87 ? 11.632 9.800 -6.174 1.00 76.31 87 GLU A CA 1
ATOM 680 C C . GLU A 1 87 ? 10.973 9.932 -4.796 1.00 76.31 87 GLU A C 1
ATOM 682 O O . GLU A 1 87 ? 10.888 8.944 -4.067 1.00 76.31 87 GLU A O 1
ATOM 687 N N . TRP A 1 88 ? 10.412 11.102 -4.469 1.00 78.50 88 TRP A N 1
ATOM 688 C CA . TRP A 1 88 ? 9.742 11.362 -3.191 1.00 78.50 88 TRP A CA 1
ATOM 689 C C . TRP A 1 88 ? 8.594 10.385 -2.917 1.00 78.50 88 TRP A C 1
ATOM 691 O O . TRP A 1 88 ? 8.490 9.847 -1.814 1.00 78.50 88 TRP A O 1
ATOM 701 N N . THR A 1 89 ? 7.770 10.085 -3.925 1.00 75.19 89 THR A N 1
ATOM 702 C CA . THR A 1 89 ? 6.693 9.086 -3.787 1.00 75.19 89 THR A CA 1
ATOM 703 C C . THR A 1 89 ? 7.217 7.668 -3.548 1.00 75.19 89 THR A C 1
ATOM 705 O O . THR A 1 89 ? 6.509 6.843 -2.972 1.00 75.19 89 THR A O 1
ATOM 708 N N . SER A 1 90 ? 8.464 7.380 -3.927 1.00 75.25 90 SER A N 1
ATOM 709 C CA . SER A 1 90 ? 9.115 6.080 -3.736 1.00 75.25 90 SER A CA 1
ATOM 710 C C . SER A 1 90 ? 9.883 5.976 -2.411 1.00 75.25 90 SER A C 1
ATOM 712 O O . SER A 1 90 ? 10.160 4.868 -1.955 1.00 75.25 90 SER A O 1
ATOM 714 N N . VAL A 1 91 ? 10.173 7.098 -1.738 1.00 77.19 91 VAL A N 1
ATOM 715 C CA . VAL A 1 91 ? 10.944 7.142 -0.478 1.00 77.19 91 VAL A CA 1
ATOM 716 C C . VAL A 1 91 ? 10.356 6.217 0.589 1.00 77.19 91 VAL A C 1
ATOM 718 O O . VAL A 1 91 ? 11.095 5.497 1.258 1.00 77.19 91 VAL A O 1
ATOM 721 N N . PHE A 1 92 ? 9.030 6.182 0.741 1.00 74.94 92 PHE A N 1
ATOM 722 C CA . PHE A 1 92 ? 8.387 5.369 1.777 1.00 74.94 92 PHE A CA 1
ATOM 723 C C . PHE A 1 92 ? 8.523 3.861 1.536 1.00 74.94 92 PHE A C 1
ATOM 725 O O . PHE A 1 92 ? 8.529 3.094 2.495 1.00 74.94 92 PHE A O 1
ATOM 732 N N . GLY A 1 93 ? 8.628 3.434 0.277 1.00 72.44 93 GLY A N 1
ATOM 733 C CA . GLY A 1 93 ? 8.796 2.031 -0.102 1.00 72.44 93 GLY A CA 1
ATOM 734 C C . GLY A 1 93 ? 10.253 1.568 -0.123 1.00 72.44 93 GLY A C 1
ATOM 735 O O . GLY A 1 93 ? 10.502 0.378 -0.317 1.00 72.44 93 GLY A O 1
ATOM 736 N N . ASN A 1 94 ? 11.206 2.474 0.116 1.00 78.31 94 ASN A N 1
ATOM 737 C CA . ASN A 1 94 ? 12.611 2.122 0.271 1.00 78.31 94 ASN A CA 1
ATOM 738 C C . ASN A 1 94 ? 12.769 1.164 1.462 1.00 78.31 94 ASN A C 1
ATOM 740 O O . ASN A 1 94 ? 12.209 1.402 2.535 1.00 78.31 94 ASN A O 1
ATOM 744 N N . GLY A 1 95 ? 13.537 0.083 1.293 1.00 74.81 95 GLY A N 1
ATOM 745 C CA . GLY A 1 95 ? 13.716 -0.965 2.300 1.00 74.81 95 GLY A CA 1
ATOM 746 C C . GLY A 1 95 ? 14.025 -0.423 3.699 1.00 74.81 95 GLY A C 1
ATOM 747 O O . GLY A 1 95 ? 13.345 -0.776 4.656 1.00 74.81 95 GLY A O 1
ATOM 748 N N . LEU A 1 96 ? 14.986 0.492 3.844 1.00 79.88 96 LEU A N 1
ATOM 749 C CA . LEU A 1 96 ? 15.359 1.009 5.170 1.00 79.88 96 LEU A CA 1
ATOM 750 C C . LEU A 1 96 ? 14.228 1.810 5.835 1.00 79.88 96 LEU A C 1
ATOM 752 O O . LEU A 1 96 ? 13.941 1.621 7.018 1.00 79.88 96 LEU A O 1
ATOM 756 N N . ILE A 1 97 ? 13.562 2.675 5.069 1.00 83.56 97 ILE A N 1
ATOM 757 C CA . ILE A 1 97 ? 12.492 3.547 5.572 1.00 83.56 97 ILE A CA 1
ATOM 758 C C . ILE A 1 97 ? 11.239 2.725 5.884 1.00 83.56 97 ILE A C 1
ATOM 760 O O . ILE A 1 97 ? 10.654 2.875 6.956 1.00 83.56 97 ILE A O 1
ATOM 764 N N . SER A 1 98 ? 10.865 1.805 4.997 1.00 84.62 98 SER A N 1
ATOM 765 C CA . SER A 1 98 ? 9.723 0.903 5.176 1.00 84.62 98 SER A CA 1
ATOM 766 C C . SER A 1 98 ? 9.872 -0.001 6.407 1.00 84.62 98 SER A C 1
ATOM 768 O O . SER A 1 98 ? 8.932 -0.121 7.204 1.00 84.62 98 SER A O 1
ATOM 770 N N . TRP A 1 99 ? 11.059 -0.581 6.633 1.00 84.62 99 TRP A N 1
ATOM 771 C CA . TRP A 1 99 ? 11.354 -1.346 7.850 1.00 84.62 99 TRP A CA 1
ATOM 772 C C . TRP A 1 99 ? 11.283 -0.470 9.103 1.00 84.62 99 TRP A C 1
ATOM 774 O O . TRP A 1 99 ? 10.632 -0.856 10.078 1.00 84.62 99 TRP A O 1
ATOM 784 N N . GLY A 1 100 ? 11.877 0.728 9.063 1.00 87.75 100 GLY A N 1
ATOM 785 C CA . GLY A 1 100 ? 11.821 1.691 10.165 1.00 87.75 100 GLY A CA 1
ATOM 786 C C . GLY A 1 100 ? 10.387 2.079 10.539 1.00 87.75 100 GLY A C 1
ATOM 787 O O . GLY A 1 100 ? 10.014 2.005 11.710 1.00 87.75 100 GLY A O 1
ATOM 788 N N . LEU A 1 101 ? 9.550 2.406 9.548 1.00 88.81 101 LEU A N 1
ATOM 789 C CA . LEU A 1 101 ? 8.131 2.731 9.741 1.00 88.81 101 LEU A CA 1
ATOM 790 C C . LEU A 1 101 ? 7.340 1.555 10.317 1.00 88.81 101 LEU A C 1
ATOM 792 O O . LEU A 1 101 ? 6.530 1.741 11.230 1.00 88.81 101 LEU A O 1
ATOM 796 N N . THR A 1 102 ? 7.590 0.341 9.823 1.00 89.25 102 THR A N 1
ATOM 797 C CA . THR A 1 102 ? 6.930 -0.875 10.317 1.00 89.25 102 THR A CA 1
ATOM 798 C C . THR A 1 102 ? 7.253 -1.116 11.787 1.00 89.25 102 THR A C 1
ATOM 800 O O . THR A 1 102 ? 6.340 -1.309 12.591 1.00 89.25 102 THR A O 1
ATOM 803 N N . ILE A 1 103 ? 8.536 -1.058 12.157 1.00 90.56 103 ILE A N 1
ATOM 804 C CA . ILE A 1 103 ? 8.991 -1.278 13.535 1.00 90.56 103 ILE A CA 1
ATOM 805 C C . ILE A 1 103 ? 8.455 -0.181 14.454 1.00 90.56 103 ILE A C 1
ATOM 807 O O . ILE A 1 103 ? 7.863 -0.492 15.486 1.00 90.56 103 ILE A O 1
ATOM 811 N N . ALA A 1 104 ? 8.589 1.091 14.069 1.00 92.00 104 ALA A N 1
ATOM 812 C CA . ALA A 1 104 ? 8.087 2.215 14.856 1.00 92.00 104 ALA A CA 1
ATOM 813 C C . ALA A 1 104 ? 6.577 2.095 15.121 1.00 92.00 104 ALA A C 1
ATOM 815 O O . ALA A 1 104 ? 6.119 2.270 16.251 1.00 92.00 104 ALA A O 1
ATOM 816 N N . THR A 1 105 ? 5.803 1.720 14.102 1.00 90.56 105 THR A N 1
ATOM 817 C CA . THR A 1 105 ? 4.349 1.562 14.237 1.00 90.56 105 THR A CA 1
ATOM 818 C C . THR A 1 105 ? 3.975 0.335 15.071 1.00 90.56 105 THR A C 1
ATOM 820 O O . THR A 1 105 ? 3.050 0.397 15.883 1.00 90.56 105 THR A O 1
ATOM 823 N N . ALA A 1 106 ? 4.714 -0.769 14.942 1.00 89.31 106 ALA A N 1
ATOM 824 C CA . ALA A 1 106 ? 4.530 -1.946 15.788 1.00 89.31 106 ALA A CA 1
ATOM 825 C C . ALA A 1 106 ? 4.826 -1.637 17.267 1.00 89.31 106 ALA A C 1
ATOM 827 O O . ALA A 1 106 ? 4.058 -2.038 18.144 1.00 89.31 106 ALA A O 1
ATOM 828 N N . LEU A 1 107 ? 5.888 -0.872 17.546 1.00 90.38 107 LEU A N 1
ATOM 829 C CA . LEU A 1 107 ? 6.219 -0.402 18.894 1.00 90.38 107 LEU A CA 1
ATOM 830 C C . LEU A 1 107 ? 5.134 0.523 19.455 1.00 90.38 107 LEU A C 1
ATOM 832 O O . LEU A 1 107 ? 4.780 0.401 20.627 1.00 90.38 107 LEU A O 1
ATOM 836 N N . LEU A 1 108 ? 4.552 1.391 18.626 1.00 91.38 108 LEU A N 1
ATOM 837 C CA . LEU A 1 108 ? 3.444 2.256 19.028 1.00 91.38 108 LEU A CA 1
ATOM 838 C C . LEU A 1 108 ? 2.195 1.445 19.410 1.00 91.38 108 LEU A C 1
ATOM 840 O O . LEU A 1 108 ? 1.594 1.685 20.459 1.00 91.38 108 LEU A O 1
ATOM 844 N N . PHE A 1 109 ? 1.839 0.427 18.619 1.00 90.69 109 PHE A N 1
ATOM 845 C CA . PHE A 1 109 ? 0.768 -0.500 18.989 1.00 90.69 109 PHE A CA 1
ATOM 846 C C . PHE A 1 109 ? 1.086 -1.252 20.284 1.00 90.69 109 PHE A C 1
ATOM 848 O O . PHE A 1 109 ? 0.209 -1.406 21.138 1.00 90.69 109 PHE A O 1
ATOM 855 N N . PHE A 1 110 ? 2.338 -1.666 20.482 1.00 87.75 110 PHE A N 1
ATOM 856 C CA . PHE A 1 110 ? 2.755 -2.309 21.724 1.00 87.75 110 PHE A CA 1
ATOM 857 C C . PHE A 1 110 ? 2.619 -1.370 22.935 1.00 87.75 110 PHE A C 1
ATOM 859 O O . PHE A 1 110 ? 2.059 -1.776 23.958 1.00 87.75 110 PHE A O 1
ATOM 866 N N . ALA A 1 111 ? 3.036 -0.107 22.802 1.00 91.00 111 ALA A N 1
ATOM 867 C CA . ALA A 1 111 ? 2.906 0.926 23.831 1.00 91.00 111 ALA A CA 1
ATOM 868 C C . ALA A 1 111 ? 1.436 1.197 24.201 1.00 91.00 111 ALA A C 1
ATOM 870 O O . ALA A 1 111 ? 1.104 1.354 25.375 1.00 91.00 111 ALA A O 1
ATOM 871 N N . TRP A 1 112 ? 0.526 1.145 23.225 1.00 91.00 112 TRP A N 1
ATOM 872 C CA . TRP A 1 112 ? -0.921 1.245 23.449 1.00 91.00 112 TRP A CA 1
ATOM 873 C C . TRP A 1 112 ? -1.592 -0.058 23.904 1.00 91.00 112 TRP A C 1
ATOM 875 O O . TRP A 1 112 ? -2.820 -0.141 23.935 1.00 91.00 112 TRP A O 1
ATOM 885 N N . ARG A 1 113 ? -0.810 -1.083 24.274 1.00 89.75 113 ARG A N 1
ATOM 886 C CA . ARG A 1 113 ? -1.287 -2.416 24.692 1.00 89.75 113 ARG A CA 1
ATOM 887 C C . ARG A 1 113 ? -2.109 -3.151 23.618 1.00 89.75 113 ARG A C 1
ATOM 889 O O . ARG A 1 113 ? -2.858 -4.073 23.928 1.00 89.75 113 ARG A O 1
ATOM 896 N N . ARG A 1 114 ? -1.921 -2.797 22.345 1.00 87.56 114 ARG A N 1
ATOM 897 C CA . ARG A 1 114 ? -2.556 -3.383 21.150 1.00 87.56 114 ARG A CA 1
ATOM 898 C C . ARG A 1 114 ? -1.667 -4.468 20.535 1.00 87.56 114 ARG A C 1
ATOM 900 O O . ARG A 1 114 ? -1.184 -4.359 19.410 1.00 87.56 114 ARG A O 1
ATOM 907 N N . ARG A 1 115 ? -1.380 -5.514 21.321 1.00 88.06 115 ARG A N 1
ATOM 908 C CA . ARG A 1 115 ? -0.414 -6.569 20.945 1.00 88.06 115 ARG A CA 1
ATOM 909 C C . ARG A 1 115 ? -0.857 -7.380 19.724 1.00 88.06 115 ARG A C 1
ATOM 911 O O . ARG A 1 115 ? -0.016 -7.758 18.916 1.00 88.06 115 ARG A O 1
ATOM 918 N N . SER A 1 116 ? -2.159 -7.615 19.575 1.00 87.69 116 SER A N 1
ATOM 919 C CA . SER A 1 116 ? -2.738 -8.302 18.414 1.00 87.69 116 SER A CA 1
ATOM 920 C C . SER A 1 116 ? -2.497 -7.547 17.110 1.00 87.69 116 SER A C 1
ATOM 922 O O . SER A 1 116 ? -2.172 -8.149 16.093 1.00 87.69 116 SER A O 1
ATOM 924 N N . GLU A 1 117 ? -2.620 -6.226 17.138 1.00 89.62 117 GLU A N 1
ATOM 925 C CA . GLU A 1 117 ? -2.470 -5.359 15.977 1.00 89.62 117 GLU A CA 1
ATOM 926 C C . GLU A 1 117 ? -0.995 -5.186 15.612 1.00 89.62 117 GLU A C 1
ATOM 928 O O . GLU A 1 117 ? -0.655 -5.225 14.434 1.00 89.62 117 GLU A O 1
ATOM 933 N N . ALA A 1 118 ? -0.107 -5.108 16.610 1.00 87.75 118 ALA A N 1
ATOM 934 C CA . ALA A 1 118 ? 1.336 -5.169 16.385 1.00 87.75 118 ALA A CA 1
ATOM 935 C C . ALA A 1 118 ? 1.751 -6.491 15.713 1.00 87.75 118 ALA A C 1
ATOM 937 O O . ALA A 1 118 ? 2.487 -6.477 14.727 1.00 87.75 118 ALA A O 1
ATOM 938 N N . ALA A 1 119 ? 1.241 -7.627 16.204 1.00 88.38 119 ALA A N 1
ATOM 939 C CA . ALA A 1 119 ? 1.501 -8.937 15.607 1.00 88.38 119 ALA A CA 1
ATOM 940 C C . ALA A 1 119 ? 0.916 -9.052 14.189 1.00 88.38 119 ALA A C 1
ATOM 942 O O . ALA A 1 119 ? 1.580 -9.571 13.297 1.00 88.38 119 ALA A O 1
ATOM 943 N N . GLY A 1 120 ? -0.292 -8.525 13.962 1.00 88.31 120 GLY A N 1
ATOM 944 C CA . GLY A 1 120 ? -0.922 -8.482 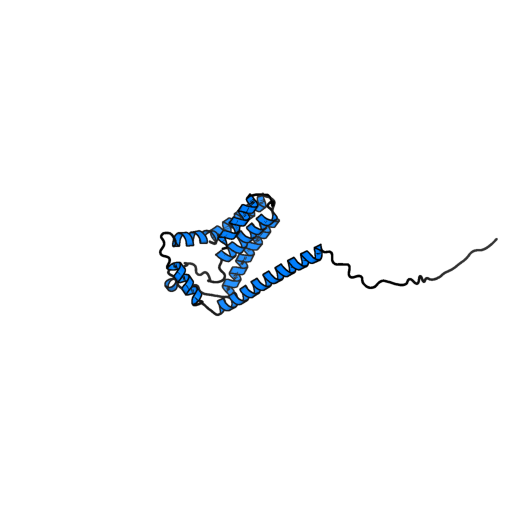12.641 1.00 88.31 120 GLY A CA 1
ATOM 945 C C . GLY A 1 120 ? -0.129 -7.647 11.634 1.00 88.31 120 GLY A C 1
ATOM 946 O O . GLY A 1 120 ? 0.094 -8.099 10.512 1.00 88.31 120 GLY A O 1
ATOM 947 N N . LEU A 1 121 ? 0.359 -6.473 12.048 1.00 90.62 121 LEU A N 1
ATOM 948 C CA . LEU A 1 121 ? 1.220 -5.626 11.224 1.00 90.62 121 LEU A CA 1
ATOM 949 C C . LEU A 1 121 ? 2.534 -6.337 10.889 1.00 90.62 121 LEU A C 1
ATOM 951 O O . LEU A 1 121 ? 2.935 -6.366 9.727 1.00 90.62 121 LEU A O 1
ATOM 955 N N . ALA A 1 122 ? 3.180 -6.936 11.894 1.00 88.25 122 ALA A N 1
ATOM 956 C CA . ALA A 1 122 ? 4.422 -7.673 11.706 1.00 88.25 122 ALA A CA 1
ATOM 957 C C . ALA A 1 122 ? 4.230 -8.847 10.740 1.00 88.25 122 ALA A C 1
ATOM 959 O O . ALA A 1 122 ? 5.001 -8.980 9.796 1.00 88.25 122 ALA A O 1
ATOM 960 N N . LEU A 1 123 ? 3.171 -9.644 10.917 1.00 89.19 123 LEU A N 1
ATOM 961 C CA . LEU A 1 123 ? 2.846 -10.759 10.029 1.00 89.19 123 LEU A CA 1
ATOM 962 C C . LEU A 1 123 ? 2.588 -10.286 8.594 1.00 89.19 123 LEU A C 1
ATOM 964 O O . LEU A 1 123 ? 3.061 -10.915 7.652 1.00 89.19 123 LEU A O 1
ATOM 968 N N . CYS A 1 124 ? 1.870 -9.176 8.418 1.00 87.62 124 CYS A N 1
ATOM 969 C CA . CYS A 1 124 ? 1.565 -8.638 7.096 1.00 87.62 124 CYS A CA 1
ATOM 970 C C . CYS A 1 124 ? 2.826 -8.117 6.389 1.00 87.62 124 CYS A C 1
ATOM 972 O O . CYS A 1 124 ? 3.070 -8.463 5.235 1.00 87.62 124 CYS A O 1
ATOM 974 N N . ALA A 1 125 ? 3.662 -7.345 7.089 1.00 84.94 125 ALA A N 1
ATOM 975 C CA . ALA A 1 125 ? 4.882 -6.772 6.527 1.00 84.94 125 ALA A CA 1
ATOM 976 C C . ALA A 1 125 ? 5.961 -7.836 6.258 1.00 84.94 125 ALA A C 1
ATOM 978 O O . ALA A 1 125 ? 6.496 -7.912 5.151 1.00 84.94 125 ALA A O 1
ATOM 979 N N . TRP A 1 126 ? 6.252 -8.698 7.239 1.00 84.31 126 TRP A N 1
ATOM 980 C CA . TRP A 1 126 ? 7.232 -9.776 7.079 1.00 84.31 126 TRP A CA 1
ATOM 981 C C . TRP A 1 126 ? 6.753 -10.838 6.095 1.00 84.31 126 TRP A C 1
ATOM 983 O O . TRP A 1 126 ? 7.516 -11.244 5.222 1.00 84.31 126 TRP A O 1
ATOM 993 N N . GLY A 1 127 ? 5.491 -11.262 6.200 1.00 85.56 127 GLY A N 1
ATOM 994 C CA . GLY A 1 127 ? 4.896 -12.232 5.284 1.00 85.56 127 GLY A CA 1
ATOM 995 C C . GLY A 1 127 ? 4.866 -11.711 3.850 1.00 85.56 127 GLY A C 1
ATOM 996 O O . GLY A 1 127 ? 5.293 -12.418 2.941 1.00 85.56 127 GLY A O 1
ATOM 997 N N . GLY A 1 128 ? 4.458 -10.455 3.643 1.00 83.88 128 GLY A N 1
ATOM 998 C CA . GLY A 1 128 ? 4.476 -9.810 2.329 1.00 83.88 128 GLY A CA 1
ATOM 999 C C . GLY A 1 128 ? 5.884 -9.713 1.738 1.00 83.88 128 GLY A C 1
ATOM 1000 O O . GLY A 1 128 ? 6.083 -10.036 0.568 1.00 83.88 128 GLY A O 1
ATOM 1001 N N . SER A 1 129 ? 6.878 -9.344 2.552 1.00 83.00 129 SER A N 1
ATOM 1002 C CA . SER A 1 129 ? 8.287 -9.291 2.138 1.00 83.00 129 SER A CA 1
ATOM 1003 C C . SER A 1 129 ? 8.845 -10.672 1.775 1.00 83.00 129 SER A C 1
ATOM 1005 O O . SER A 1 129 ? 9.490 -10.832 0.737 1.00 83.00 129 SER A O 1
ATOM 1007 N N . LEU A 1 130 ? 8.535 -11.697 2.576 1.00 84.31 130 LEU A N 1
ATOM 1008 C CA . LEU A 1 130 ? 8.942 -13.075 2.310 1.00 84.31 130 LEU A CA 1
ATOM 1009 C C . LEU A 1 130 ? 8.325 -13.592 1.008 1.00 84.31 130 LEU A C 1
ATOM 1011 O O . LEU A 1 130 ? 9.047 -14.084 0.143 1.00 84.31 130 LEU A O 1
ATOM 1015 N N . VAL A 1 131 ? 7.012 -13.422 0.839 1.00 84.38 131 VAL A N 1
ATOM 1016 C CA . VAL A 1 131 ? 6.294 -13.805 -0.384 1.00 84.38 131 VAL A CA 1
ATOM 1017 C C . VAL A 1 131 ? 6.870 -13.071 -1.594 1.00 84.38 131 VAL A C 1
ATOM 1019 O O . VAL A 1 131 ? 7.154 -13.703 -2.609 1.00 84.38 131 VAL A O 1
ATOM 1022 N N . ASN A 1 132 ? 7.122 -11.762 -1.482 1.00 84.44 132 ASN A N 1
ATOM 1023 C CA . ASN A 1 132 ? 7.758 -10.984 -2.543 1.00 84.44 132 ASN A CA 1
ATOM 1024 C C . ASN A 1 132 ? 9.110 -11.591 -2.940 1.00 84.44 132 ASN A C 1
ATOM 1026 O O . ASN A 1 132 ? 9.338 -11.868 -4.116 1.00 84.44 132 ASN A O 1
ATOM 1030 N N . ARG A 1 133 ? 9.974 -11.877 -1.959 1.00 80.69 133 ARG A N 1
ATOM 1031 C CA . ARG A 1 133 ? 11.289 -12.475 -2.205 1.00 80.69 133 ARG A CA 1
ATOM 1032 C C . ARG A 1 133 ? 11.186 -13.847 -2.870 1.00 80.69 133 ARG A C 1
ATOM 1034 O O . ARG A 1 133 ? 11.955 -14.117 -3.787 1.00 80.69 133 ARG A O 1
ATOM 1041 N N . MET A 1 134 ? 10.236 -14.686 -2.456 1.00 82.44 134 MET A N 1
ATOM 1042 C CA . MET A 1 134 ? 10.009 -15.990 -3.088 1.00 82.44 134 MET A CA 1
ATOM 1043 C C . MET A 1 134 ? 9.608 -15.843 -4.558 1.00 82.44 134 MET A C 1
ATOM 1045 O O . MET A 1 134 ? 10.202 -16.495 -5.414 1.00 82.44 134 MET A O 1
ATOM 1049 N N . PHE A 1 135 ? 8.665 -14.951 -4.872 1.00 78.06 135 PHE A N 1
ATOM 1050 C CA . PHE A 1 135 ? 8.255 -14.714 -6.258 1.00 78.06 135 PHE A CA 1
ATOM 1051 C C . PHE A 1 135 ? 9.354 -14.065 -7.103 1.00 78.06 135 PHE A C 1
ATOM 1053 O O . PHE A 1 135 ? 9.494 -14.425 -8.269 1.00 78.06 135 PHE A O 1
ATOM 1060 N N . LYS A 1 136 ? 10.175 -13.176 -6.525 1.00 78.94 136 LYS A N 1
ATOM 1061 C CA . LYS A 1 136 ? 11.351 -12.617 -7.210 1.00 78.94 136 LYS A CA 1
ATOM 1062 C C . LYS A 1 136 ? 12.318 -13.721 -7.652 1.00 78.94 136 LYS A C 1
ATOM 1064 O O . LYS A 1 136 ? 12.782 -13.695 -8.787 1.00 78.94 136 LYS A O 1
ATOM 1069 N N . VAL A 1 137 ? 12.592 -14.695 -6.778 1.00 78.38 137 VAL A N 1
ATOM 1070 C CA . VAL A 1 137 ? 13.465 -15.842 -7.092 1.00 78.38 137 VAL A CA 1
ATOM 1071 C C . VAL A 1 137 ? 12.813 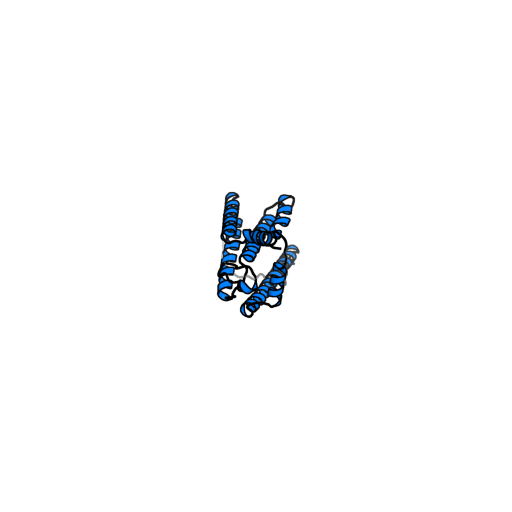-16.785 -8.105 1.00 78.38 137 VAL A C 1
ATOM 1073 O O . VAL A 1 137 ? 13.489 -17.243 -9.016 1.00 78.38 137 VAL A O 1
ATOM 1076 N N . LEU A 1 138 ? 11.511 -17.054 -7.969 1.00 77.62 138 LEU A N 1
ATOM 1077 C CA . LEU A 1 138 ? 10.797 -17.997 -8.833 1.00 77.62 138 LEU A CA 1
ATOM 1078 C C . LEU A 1 138 ? 10.633 -17.486 -10.271 1.00 77.62 138 LEU A C 1
ATOM 1080 O O . LEU A 1 138 ? 10.751 -18.260 -11.213 1.00 77.62 138 LEU A O 1
ATOM 1084 N N . ILE A 1 139 ? 10.335 -16.195 -10.438 1.00 76.56 139 ILE A N 1
ATOM 1085 C CA . ILE A 1 139 ? 10.017 -15.616 -11.751 1.00 76.56 139 ILE A CA 1
ATOM 1086 C C . ILE A 1 139 ? 11.287 -15.191 -12.486 1.00 76.56 139 ILE A C 1
ATOM 1088 O O . ILE A 1 139 ? 11.346 -15.324 -13.704 1.00 76.56 139 ILE A O 1
ATOM 1092 N N . GLY A 1 140 ? 12.301 -14.694 -11.771 1.00 64.38 140 GLY A N 1
ATOM 1093 C CA . GLY A 1 140 ? 13.606 -14.423 -12.371 1.00 64.38 140 GLY A CA 1
ATOM 1094 C C . GLY A 1 140 ? 13.648 -13.255 -13.366 1.00 64.38 140 GLY A C 1
ATOM 1095 O O . GLY A 1 140 ? 14.582 -13.178 -14.156 1.00 64.38 140 GLY A O 1
ATOM 1096 N N . ARG A 1 141 ? 12.641 -12.365 -13.377 1.00 65.75 141 ARG A N 1
ATOM 1097 C CA . ARG A 1 141 ? 12.474 -11.339 -14.424 1.00 65.75 141 ARG A CA 1
ATOM 1098 C C . ARG A 1 141 ? 13.519 -10.209 -14.313 1.00 65.75 141 ARG A C 1
ATOM 1100 O O . ARG A 1 141 ? 13.439 -9.422 -13.357 1.00 65.75 141 ARG A O 1
ATOM 1107 N N . PRO A 1 142 ? 14.415 -10.035 -15.309 1.00 63.41 142 PRO A N 1
ATOM 1108 C CA . PRO A 1 142 ? 15.415 -8.969 -15.303 1.00 63.41 142 PRO A CA 1
ATOM 1109 C C . PRO A 1 142 ? 14.778 -7.579 -15.475 1.00 63.41 142 PRO A C 1
ATOM 1111 O O . PRO A 1 142 ? 13.757 -7.411 -16.151 1.00 63.41 142 PRO A O 1
ATOM 1114 N N . ARG A 1 143 ? 15.369 -6.557 -14.846 1.00 59.59 143 ARG A N 1
ATOM 1115 C CA . ARG A 1 143 ? 15.003 -5.141 -15.055 1.00 59.59 143 ARG A CA 1
ATOM 1116 C C . ARG A 1 143 ? 15.465 -4.687 -16.441 1.00 59.59 143 ARG A C 1
ATOM 1118 O O . ARG A 1 143 ? 16.492 -5.173 -16.907 1.00 59.59 143 ARG A O 1
ATOM 1125 N N . PRO A 1 144 ? 14.719 -3.807 -17.134 1.00 59.34 144 PRO A N 1
ATOM 1126 C CA . PRO A 1 144 ? 15.226 -3.203 -18.361 1.00 59.34 144 PRO A CA 1
ATOM 1127 C C . PRO A 1 144 ? 16.485 -2.398 -18.030 1.00 59.34 144 PRO A C 1
ATOM 1129 O O . PRO A 1 144 ? 16.526 -1.719 -17.003 1.00 59.34 144 PRO A O 1
ATOM 1132 N N . SER A 1 145 ? 17.517 -2.520 -18.868 1.00 58.00 145 SER A N 1
ATOM 1133 C CA . SER A 1 145 ? 18.794 -1.838 -18.655 1.00 58.00 145 SER A CA 1
ATOM 1134 C C . SER A 1 145 ? 18.611 -0.317 -18.636 1.00 58.00 145 SER A C 1
ATOM 1136 O O . SER A 1 145 ? 17.678 0.223 -19.239 1.00 58.00 145 SER A O 1
ATOM 1138 N N . ALA A 1 146 ? 19.525 0.383 -17.957 1.00 56.00 146 ALA A N 1
ATOM 1139 C CA . ALA A 1 146 ? 19.519 1.845 -17.867 1.00 56.00 146 ALA A CA 1
ATOM 1140 C C . ALA A 1 146 ? 19.511 2.521 -19.254 1.00 56.00 146 ALA A C 1
ATOM 1142 O O . ALA A 1 146 ? 18.927 3.587 -19.416 1.00 56.00 146 ALA A O 1
ATOM 1143 N N . GLU A 1 147 ? 20.071 1.862 -20.272 1.00 53.62 147 GLU A N 1
ATOM 1144 C CA . GLU A 1 147 ? 20.054 2.318 -21.667 1.00 53.62 147 GLU A CA 1
ATOM 1145 C C . GLU A 1 147 ? 18.644 2.373 -22.282 1.00 53.62 147 GLU A C 1
ATOM 1147 O O . GLU A 1 147 ? 18.392 3.189 -23.165 1.00 53.62 147 GLU A O 1
ATOM 1152 N N . LEU A 1 148 ? 17.695 1.546 -21.821 1.00 57.84 148 LEU A N 1
ATOM 1153 C CA . LEU A 1 148 ? 16.320 1.553 -22.337 1.00 57.84 1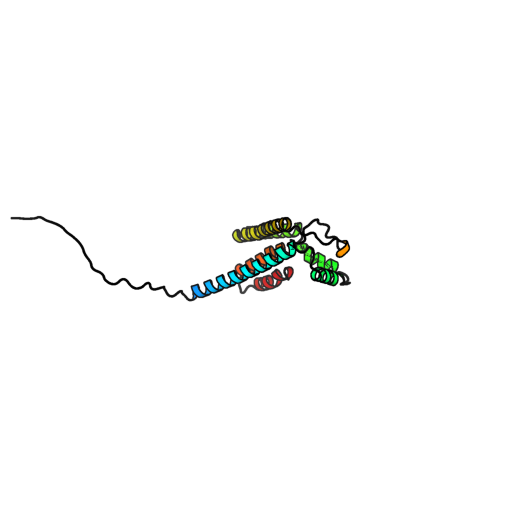48 LEU A CA 1
ATOM 1154 C C . LEU A 1 148 ? 15.410 2.591 -21.665 1.00 57.84 148 LEU A C 1
ATOM 1156 O O . LEU A 1 148 ? 14.380 2.939 -22.255 1.00 57.84 148 LEU A O 1
ATOM 1160 N N . VAL A 1 149 ? 15.730 2.994 -20.428 1.00 54.34 149 VAL A N 1
ATOM 1161 C CA . VAL A 1 149 ? 14.785 3.658 -19.505 1.00 54.34 149 VAL A CA 1
ATOM 1162 C C . VAL A 1 149 ? 15.425 4.841 -18.747 1.00 54.34 149 VAL A C 1
ATOM 1164 O O . VAL A 1 149 ? 14.817 5.381 -17.832 1.00 54.34 149 VAL A O 1
ATOM 1167 N N . GLY A 1 150 ? 16.641 5.277 -19.101 1.00 48.59 150 GLY A N 1
ATOM 1168 C CA . GLY A 1 150 ? 17.283 6.530 -18.652 1.00 48.59 150 GLY A CA 1
ATOM 1169 C C . GLY A 1 150 ? 17.685 6.613 -17.170 1.00 48.59 150 GLY A C 1
ATOM 1170 O O . GLY A 1 150 ? 18.608 7.341 -16.822 1.00 48.59 150 GLY A O 1
ATOM 1171 N N . PHE A 1 151 ? 17.042 5.839 -16.298 1.00 53.19 151 PHE A N 1
ATOM 1172 C CA . PHE A 1 151 ? 17.329 5.749 -14.875 1.00 53.19 151 PHE A CA 1
ATOM 1173 C C . PHE A 1 151 ? 17.926 4.380 -14.570 1.00 53.19 151 PHE A C 1
ATOM 1175 O O . PHE A 1 151 ? 17.263 3.347 -14.681 1.00 53.19 151 PHE A O 1
ATOM 1182 N N . ALA A 1 152 ? 19.192 4.374 -14.160 1.00 45.50 152 ALA A N 1
ATOM 1183 C CA . ALA A 1 152 ? 19.781 3.219 -13.511 1.00 45.50 152 ALA A CA 1
ATOM 1184 C C . ALA A 1 152 ? 19.083 3.029 -12.158 1.00 45.50 152 ALA A C 1
ATOM 1186 O O . ALA A 1 152 ? 19.412 3.692 -11.175 1.00 45.50 152 ALA A O 1
ATOM 1187 N N . TYR A 1 153 ? 18.117 2.111 -12.089 1.00 51.09 153 TYR A N 1
ATOM 1188 C CA . TYR A 1 153 ? 17.825 1.450 -10.823 1.00 51.09 153 TYR A CA 1
ATOM 1189 C C . TYR A 1 153 ? 19.106 0.702 -10.448 1.00 51.09 153 TYR A C 1
ATOM 1191 O O . TYR A 1 153 ? 19.357 -0.384 -10.956 1.00 51.09 153 TYR A O 1
ATOM 1199 N N . GLY A 1 154 ? 19.962 1.320 -9.635 1.00 42.09 154 GLY A N 1
ATOM 1200 C CA . GLY A 1 154 ? 21.257 0.775 -9.212 1.00 42.09 154 GLY A CA 1
ATOM 1201 C C . GLY A 1 154 ? 21.154 -0.436 -8.282 1.00 42.09 154 GLY A C 1
ATOM 1202 O O . GLY A 1 154 ? 22.040 -0.651 -7.464 1.00 42.09 154 GLY A O 1
ATOM 1203 N N . SER A 1 155 ? 20.072 -1.205 -8.354 1.00 47.12 155 SER A N 1
ATOM 1204 C CA . SER A 1 155 ? 19.906 -2.428 -7.593 1.00 47.12 155 SER A CA 1
ATOM 1205 C C . SER A 1 155 ? 19.609 -3.577 -8.546 1.00 47.12 155 SER A C 1
ATOM 1207 O O . SER A 1 155 ? 18.707 -3.488 -9.380 1.00 47.12 155 SER A O 1
ATOM 1209 N N . ASP A 1 156 ? 20.339 -4.682 -8.380 1.00 48.97 156 ASP A N 1
ATOM 1210 C CA . ASP A 1 156 ? 20.124 -5.999 -9.007 1.00 48.97 156 ASP A CA 1
ATOM 1211 C C . ASP A 1 156 ? 18.762 -6.630 -8.621 1.00 48.97 156 ASP A C 1
ATOM 1213 O O . ASP A 1 156 ? 18.584 -7.847 -8.537 1.00 48.97 156 ASP A O 1
ATOM 1217 N N . GLU A 1 157 ? 17.765 -5.807 -8.307 1.00 55.06 157 GLU A N 1
ATOM 1218 C CA . GLU A 1 157 ? 16.475 -6.223 -7.811 1.00 55.06 157 GLU A CA 1
ATOM 1219 C C . GLU A 1 157 ? 15.516 -6.539 -8.953 1.00 55.06 157 GLU A C 1
ATOM 1221 O O . GLU A 1 157 ? 15.045 -5.657 -9.674 1.00 55.06 157 GLU A O 1
ATOM 1226 N N . MET A 1 158 ? 15.124 -7.811 -9.018 1.00 57.28 158 MET A N 1
ATOM 1227 C CA . MET A 1 158 ? 14.065 -8.337 -9.880 1.00 57.28 158 MET A CA 1
ATOM 1228 C C . MET A 1 158 ? 12.852 -7.399 -9.996 1.00 57.28 158 MET A C 1
ATOM 1230 O O . MET A 1 158 ? 12.378 -6.811 -9.012 1.00 57.28 158 MET A O 1
ATOM 1234 N N . SER A 1 159 ? 12.340 -7.281 -11.220 1.00 60.75 159 SER A N 1
ATOM 1235 C CA . SER A 1 159 ? 11.277 -6.341 -11.612 1.00 60.75 159 SER A CA 1
ATOM 1236 C C . SER A 1 159 ? 9.914 -6.675 -11.028 1.00 60.75 159 SER A C 1
ATOM 1238 O O . SER A 1 159 ? 9.073 -5.794 -10.861 1.00 60.75 159 SER A O 1
ATOM 1240 N N . PHE A 1 160 ? 9.679 -7.955 -10.749 1.00 56.97 160 PHE A N 1
ATOM 1241 C CA . PHE A 1 160 ? 8.369 -8.462 -10.387 1.00 56.97 160 PHE A CA 1
ATOM 1242 C C . PHE A 1 160 ? 8.462 -9.431 -9.200 1.00 56.97 160 PHE A C 1
ATOM 1244 O O . PHE A 1 160 ? 9.316 -10.320 -9.221 1.00 56.97 160 PHE A O 1
ATOM 1251 N N . PRO A 1 161 ? 7.571 -9.315 -8.199 1.00 67.56 161 PRO A N 1
ATOM 1252 C CA . PRO A 1 161 ? 6.638 -8.207 -7.950 1.00 67.56 161 PRO A CA 1
ATOM 1253 C C . PRO A 1 161 ? 7.341 -6.969 -7.350 1.00 67.56 161 PRO A C 1
ATOM 1255 O O . PRO A 1 161 ? 8.412 -7.065 -6.749 1.00 67.56 161 PRO A O 1
ATOM 1258 N N . SER A 1 162 ? 6.728 -5.784 -7.468 1.00 77.25 162 SER A N 1
ATOM 1259 C CA . SER A 1 162 ? 7.293 -4.554 -6.889 1.00 77.25 162 SER A CA 1
ATOM 1260 C C . SER A 1 162 ? 7.314 -4.610 -5.356 1.00 77.25 162 SER A C 1
ATOM 1262 O O . SER A 1 162 ? 6.278 -4.764 -4.707 1.00 77.25 162 SER A O 1
ATOM 1264 N N . GLY A 1 163 ? 8.508 -4.459 -4.772 1.00 77.00 163 GLY A N 1
ATOM 1265 C CA . GLY A 1 163 ? 8.711 -4.361 -3.319 1.00 77.00 163 GLY A CA 1
ATOM 1266 C C . GLY A 1 163 ? 7.992 -3.170 -2.693 1.00 77.00 163 GLY A C 1
ATOM 1267 O O . GLY A 1 163 ? 7.332 -3.326 -1.670 1.00 77.00 163 GLY A O 1
ATOM 1268 N N . HIS A 1 164 ? 8.050 -2.012 -3.354 1.00 80.44 164 HIS A N 1
ATOM 1269 C CA . HIS A 1 164 ? 7.430 -0.775 -2.876 1.00 80.44 164 HIS A CA 1
ATOM 1270 C C . HIS A 1 164 ? 5.903 -0.910 -2.841 1.00 80.44 164 HIS A C 1
ATOM 1272 O O . HIS A 1 164 ? 5.278 -0.600 -1.832 1.00 80.44 164 HIS A O 1
ATOM 1278 N N . VAL A 1 165 ? 5.309 -1.472 -3.902 1.00 82.81 165 VAL A N 1
ATOM 1279 C CA . VAL A 1 165 ? 3.857 -1.713 -3.966 1.00 82.81 165 VAL A CA 1
ATOM 1280 C C . VAL A 1 165 ? 3.429 -2.734 -2.915 1.00 82.81 165 VAL A C 1
ATOM 1282 O O . VAL A 1 165 ? 2.440 -2.509 -2.222 1.00 82.81 165 VAL A O 1
ATOM 1285 N N . MET A 1 166 ? 4.182 -3.830 -2.751 1.00 84.12 166 MET A N 1
ATOM 1286 C CA . MET A 1 166 ? 3.900 -4.818 -1.704 1.00 84.12 166 MET A CA 1
ATOM 1287 C C . MET A 1 166 ? 3.905 -4.159 -0.321 1.00 84.12 166 MET A C 1
ATOM 1289 O O . MET A 1 166 ? 2.967 -4.349 0.450 1.00 84.12 166 MET A O 1
ATOM 1293 N N . PHE A 1 167 ? 4.918 -3.340 -0.024 1.00 85.19 167 PHE A N 1
ATOM 1294 C CA . PHE A 1 167 ? 4.969 -2.590 1.225 1.00 85.19 167 PHE A CA 1
ATOM 1295 C C . PHE A 1 167 ? 3.764 -1.658 1.372 1.00 85.19 167 PHE A C 1
ATOM 1297 O O . PHE A 1 167 ? 3.116 -1.692 2.414 1.00 85.19 167 PHE A O 1
ATOM 1304 N N . TYR A 1 168 ? 3.406 -0.880 0.349 1.00 85.12 168 TYR A N 1
ATOM 1305 C CA . TYR A 1 168 ? 2.284 0.054 0.442 1.00 85.12 168 TYR A CA 1
ATOM 1306 C C . TYR A 1 168 ? 0.951 -0.643 0.692 1.00 85.12 168 TYR A C 1
ATOM 1308 O O . TYR A 1 168 ? 0.212 -0.254 1.598 1.00 85.12 168 TYR A O 1
ATOM 1316 N N . VAL A 1 169 ? 0.673 -1.719 -0.040 1.00 85.88 169 VAL A N 1
ATOM 1317 C CA . VAL A 1 169 ? -0.559 -2.493 0.135 1.00 85.88 169 VAL A CA 1
ATOM 1318 C C . VAL A 1 169 ? -0.601 -3.150 1.516 1.00 85.88 169 VAL A C 1
ATOM 1320 O O . VAL A 1 169 ? -1.622 -3.066 2.197 1.00 85.88 169 VAL A O 1
ATOM 1323 N N . CYS A 1 170 ? 0.494 -3.766 1.969 1.00 86.44 170 CYS A N 1
ATOM 1324 C CA . CYS A 1 170 ? 0.537 -4.439 3.268 1.00 86.44 170 CYS A CA 1
ATOM 1325 C C . CYS A 1 170 ? 0.508 -3.448 4.440 1.00 86.44 170 CYS A C 1
ATOM 1327 O O . CYS A 1 170 ? -0.317 -3.582 5.339 1.00 86.44 170 CYS A O 1
ATOM 1329 N N . PHE A 1 171 ? 1.381 -2.441 4.438 1.00 88.00 171 PHE A N 1
ATOM 1330 C CA . PHE A 1 171 ? 1.532 -1.493 5.539 1.00 88.00 171 PHE A CA 1
ATOM 1331 C C . PHE A 1 171 ? 0.372 -0.497 5.597 1.00 88.00 171 PHE A C 1
ATOM 1333 O O . PHE A 1 171 ? -0.375 -0.483 6.578 1.00 88.00 171 PHE A O 1
ATOM 1340 N N . PHE A 1 172 ? 0.162 0.309 4.549 1.00 87.12 172 PHE A N 1
ATOM 1341 C CA . PHE A 1 172 ? -0.906 1.313 4.559 1.00 87.12 172 PHE A CA 1
ATOM 1342 C C . PHE A 1 172 ? -2.293 0.669 4.515 1.00 87.12 172 PHE A C 1
ATOM 1344 O O . PHE A 1 172 ? -3.207 1.157 5.182 1.00 87.12 172 PHE A O 1
ATOM 1351 N N . GLY A 1 173 ? -2.450 -0.467 3.826 1.00 86.00 173 GLY A N 1
ATOM 1352 C CA . GLY A 1 173 ? -3.690 -1.245 3.859 1.00 86.00 173 GLY A CA 1
ATOM 1353 C C . GLY A 1 173 ? -4.008 -1.792 5.254 1.00 86.00 173 GLY A C 1
ATOM 1354 O O . GLY A 1 173 ? -5.152 -1.691 5.708 1.00 86.00 173 GLY A O 1
ATOM 1355 N N . PHE A 1 174 ? -3.006 -2.291 5.989 1.00 89.19 174 PHE A N 1
ATOM 1356 C CA . PHE A 1 174 ? -3.201 -2.695 7.383 1.00 89.19 174 PHE A CA 1
ATOM 1357 C C . PHE A 1 174 ? -3.562 -1.503 8.274 1.00 89.19 174 PHE A C 1
ATOM 1359 O O . PHE A 1 174 ? -4.486 -1.605 9.080 1.00 89.19 174 PHE A O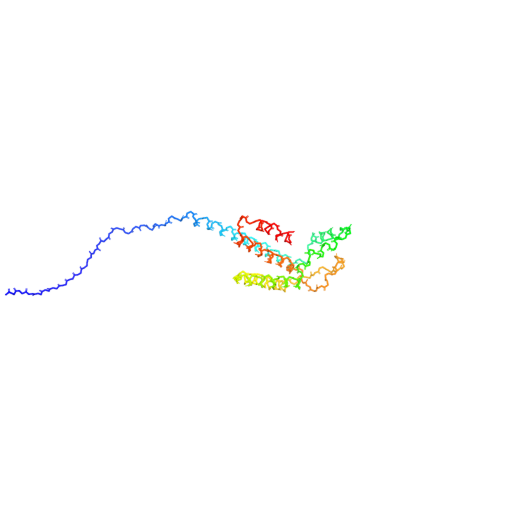 1
ATOM 1366 N N . LEU A 1 175 ? -2.896 -0.355 8.116 1.00 87.62 175 LEU A N 1
ATOM 1367 C CA . LEU A 1 175 ? -3.242 0.849 8.875 1.00 87.62 175 LEU A CA 1
ATOM 1368 C C . LEU A 1 175 ? -4.648 1.347 8.558 1.00 87.62 175 LEU A C 1
ATOM 1370 O O . LEU A 1 175 ? -5.361 1.760 9.471 1.00 87.62 175 LEU A O 1
ATOM 1374 N N . PHE A 1 176 ? -5.079 1.268 7.300 1.00 87.56 176 PHE A N 1
ATOM 1375 C CA . PHE A 1 176 ? -6.446 1.595 6.907 1.00 87.56 176 PHE A CA 1
ATOM 1376 C C . PHE A 1 176 ? -7.444 0.679 7.620 1.00 87.56 176 PHE A C 1
ATOM 1378 O O . PHE A 1 176 ? -8.429 1.148 8.197 1.00 87.56 176 PHE A O 1
ATOM 1385 N N . PHE A 1 177 ? -7.165 -0.626 7.647 1.00 86.88 177 PHE A N 1
ATOM 1386 C CA . PHE A 1 177 ? -7.974 -1.601 8.371 1.00 86.88 177 PHE A CA 1
ATOM 1387 C C . PHE A 1 177 ? -7.990 -1.332 9.886 1.00 86.88 177 PHE A C 1
ATOM 1389 O O . PHE A 1 177 ? -9.064 -1.306 10.498 1.00 86.88 177 PHE A O 1
ATOM 1396 N N . ALA A 1 178 ? -6.834 -1.062 10.493 1.00 86.56 178 ALA A N 1
ATOM 1397 C CA . ALA A 1 178 ? -6.714 -0.729 11.909 1.00 86.56 178 ALA A CA 1
ATOM 1398 C C . ALA A 1 178 ? -7.478 0.565 12.242 1.00 86.56 178 ALA A C 1
ATOM 1400 O O . ALA A 1 178 ? -8.270 0.597 13.180 1.00 86.56 178 ALA A O 1
ATOM 1401 N N . ALA A 1 179 ? -7.348 1.611 11.425 1.00 85.94 179 ALA A N 1
ATOM 1402 C CA . ALA A 1 179 ? -8.107 2.851 11.565 1.00 85.94 179 ALA A CA 1
ATOM 1403 C C . ALA A 1 179 ? -9.622 2.610 11.445 1.00 85.94 179 ALA A C 1
ATOM 1405 O O . ALA A 1 179 ? -10.409 3.142 12.230 1.00 85.94 179 ALA A O 1
ATOM 1406 N N . TYR A 1 180 ? -10.054 1.778 10.495 1.00 87.06 180 TYR A N 1
ATOM 1407 C CA . TYR A 1 180 ? -11.465 1.452 10.293 1.00 87.06 180 TYR A CA 1
ATOM 1408 C C . TYR A 1 180 ? -12.088 0.702 11.482 1.00 87.06 180 TYR A C 1
ATOM 1410 O O . TYR A 1 180 ? -13.264 0.927 11.811 1.00 87.06 180 TYR A O 1
ATOM 1418 N N . THR A 1 181 ? -11.318 -0.199 12.094 1.00 85.56 181 THR A N 1
ATOM 1419 C CA . THR A 1 181 ? -11.766 -1.106 13.161 1.00 85.56 181 THR A CA 1
ATOM 1420 C C . THR A 1 181 ? -11.628 -0.506 14.556 1.00 85.56 181 THR A C 1
ATOM 1422 O O . THR A 1 181 ? -12.534 -0.675 15.370 1.00 85.56 181 THR A O 1
ATOM 1425 N N . LEU A 1 182 ? -10.545 0.227 14.821 1.00 85.81 182 LEU A N 1
ATOM 1426 C CA . LEU A 1 182 ? -10.224 0.759 16.144 1.00 85.81 182 LEU A CA 1
ATOM 1427 C C . LEU A 1 182 ? -10.797 2.154 16.395 1.00 85.81 182 LEU A C 1
ATOM 1429 O O . LEU A 1 182 ? -11.147 2.465 17.533 1.00 85.81 182 LEU A O 1
ATOM 1433 N N . LEU A 1 183 ? -10.894 3.012 15.370 1.00 86.38 183 LEU A N 1
ATOM 1434 C CA . LEU A 1 183 ? -11.335 4.391 15.583 1.00 86.38 183 LEU A CA 1
ATOM 1435 C C . LEU A 1 183 ? -12.872 4.502 15.616 1.00 86.38 183 LEU A C 1
ATOM 1437 O O . LEU A 1 183 ? -13.567 3.928 14.760 1.00 86.38 183 LEU A O 1
ATOM 1441 N N . PRO A 1 184 ? -13.434 5.313 16.535 1.00 83.88 184 PRO A N 1
ATOM 1442 C CA . PRO A 1 184 ? -14.868 5.574 16.591 1.00 83.88 184 PRO A CA 1
ATOM 1443 C C . PRO A 1 184 ? -15.405 6.130 15.268 1.00 83.88 184 PRO A C 1
ATOM 1445 O O . PRO A 1 184 ? -14.776 6.975 14.632 1.00 83.88 184 PRO A O 1
ATOM 1448 N N . ARG A 1 185 ? -16.610 5.710 14.861 1.00 81.38 185 ARG A N 1
ATOM 1449 C CA . ARG A 1 185 ? -17.242 6.163 13.601 1.00 81.38 185 ARG A CA 1
ATOM 1450 C C . ARG A 1 185 ? -17.433 7.682 13.524 1.00 81.38 185 ARG A C 1
ATOM 1452 O O . ARG A 1 185 ? -17.364 8.251 12.438 1.00 81.38 185 ARG A O 1
ATOM 1459 N N . ALA A 1 186 ? -17.669 8.320 14.669 1.00 80.38 186 ALA A N 1
ATOM 1460 C CA . ALA A 1 186 ? -17.864 9.763 14.773 1.00 80.38 186 ALA A CA 1
ATOM 1461 C C . ALA A 1 186 ? -16.545 10.559 14.818 1.00 80.38 186 ALA A C 1
ATOM 1463 O O . ALA A 1 186 ? -16.565 11.776 14.648 1.00 80.38 186 ALA A O 1
ATOM 1464 N N . ALA A 1 187 ? -15.397 9.904 15.027 1.00 85.00 187 ALA A N 1
ATOM 1465 C CA . ALA A 1 187 ? -14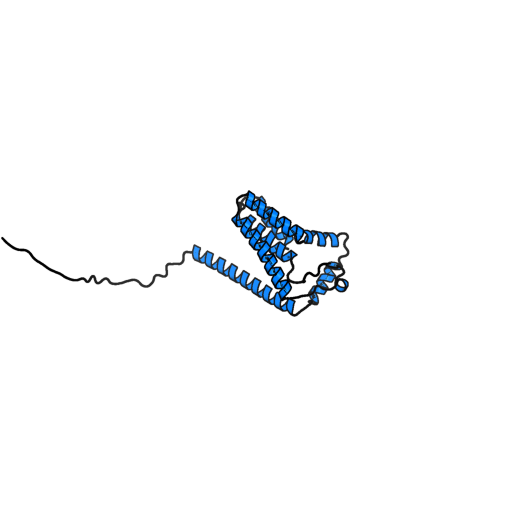.121 10.598 15.134 1.00 85.00 187 ALA A CA 1
ATOM 1466 C C . ALA A 1 187 ? -13.713 11.187 13.776 1.00 85.00 187 ALA A C 1
ATOM 1468 O O . ALA A 1 187 ? -13.587 10.464 1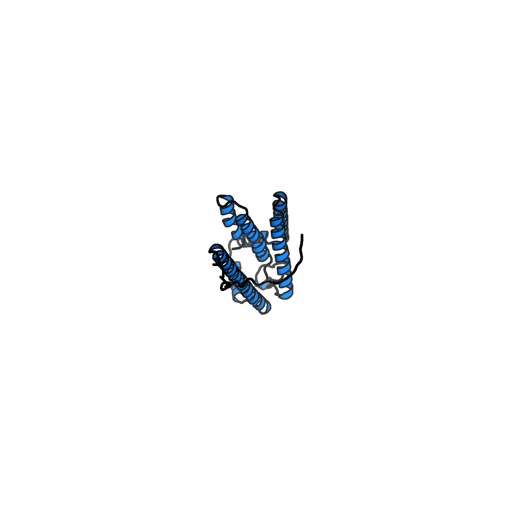2.785 1.00 85.00 187 ALA A O 1
ATOM 1469 N N . ARG A 1 188 ? -13.438 12.498 13.731 1.00 84.38 188 ARG A N 1
ATOM 1470 C CA . ARG A 1 188 ? -12.903 13.159 12.523 1.00 84.38 188 ARG A CA 1
ATOM 1471 C C . ARG A 1 188 ? -11.582 12.525 12.085 1.00 84.38 188 ARG A C 1
ATOM 1473 O O . ARG A 1 188 ? -11.383 12.307 10.896 1.00 84.38 188 ARG A O 1
ATOM 1480 N N . VAL A 1 189 ? -10.757 12.122 13.057 1.00 82.50 189 VAL A N 1
ATOM 1481 C CA . VAL A 1 189 ? -9.488 11.406 12.847 1.00 82.50 189 VAL A CA 1
ATOM 1482 C C . VAL A 1 189 ? -9.679 10.148 11.999 1.00 82.50 189 VAL A C 1
ATOM 1484 O O . VAL A 1 189 ? -8.885 9.902 11.102 1.00 82.50 189 VAL A O 1
ATOM 1487 N N . ARG A 1 190 ? -10.766 9.390 12.197 1.00 85.31 190 ARG A N 1
ATOM 1488 C CA . ARG A 1 190 ? -11.072 8.217 11.368 1.00 85.31 190 ARG A CA 1
ATOM 1489 C C . ARG A 1 190 ? -11.300 8.598 9.912 1.00 85.31 190 ARG A C 1
ATOM 1491 O O . ARG A 1 190 ? -10.785 7.933 9.029 1.00 85.31 190 ARG A O 1
ATOM 1498 N N . ARG A 1 191 ? -12.089 9.642 9.649 1.00 83.75 191 ARG A N 1
ATOM 1499 C CA . ARG A 1 191 ? -12.394 10.067 8.272 1.00 83.75 191 ARG A CA 1
ATOM 1500 C C . ARG A 1 191 ? -11.135 10.543 7.558 1.00 83.75 191 ARG A C 1
ATOM 1502 O O . ARG A 1 191 ? -10.903 10.141 6.428 1.00 83.75 191 ARG A O 1
ATOM 1509 N N . VAL A 1 192 ? -10.320 11.334 8.254 1.00 86.44 192 VAL A N 1
ATOM 1510 C CA . VAL A 1 192 ? -9.031 11.810 7.742 1.00 86.44 192 VAL A CA 1
ATOM 1511 C C . VAL A 1 192 ? -8.090 10.633 7.476 1.00 86.44 192 VAL A C 1
ATOM 1513 O O . VAL A 1 192 ? -7.559 10.527 6.379 1.00 86.44 192 VAL A O 1
ATOM 1516 N N . ALA A 1 193 ? -7.951 9.693 8.415 1.00 82.94 193 ALA A N 1
ATOM 1517 C CA . ALA A 1 193 ? -7.115 8.508 8.230 1.00 82.94 193 ALA A CA 1
ATOM 1518 C C . ALA A 1 193 ? -7.574 7.650 7.038 1.00 82.94 193 ALA A C 1
ATOM 1520 O O . ALA A 1 193 ? -6.752 7.249 6.223 1.00 82.94 193 ALA A O 1
ATOM 1521 N N . LEU A 1 194 ? -8.881 7.412 6.890 1.00 85.19 194 LEU A N 1
ATOM 1522 C CA . LEU A 1 194 ? -9.420 6.640 5.764 1.00 85.19 194 LEU A CA 1
ATOM 1523 C C . LEU A 1 194 ? -9.282 7.365 4.416 1.00 85.19 194 LEU A C 1
ATOM 1525 O O . LEU A 1 194 ? -9.282 6.698 3.388 1.00 85.19 194 LEU A O 1
ATOM 1529 N N . ALA A 1 195 ? -9.168 8.695 4.408 1.00 85.00 195 ALA A N 1
ATOM 1530 C CA . ALA A 1 195 ? -8.913 9.464 3.194 1.00 85.00 195 ALA A CA 1
ATOM 1531 C C . ALA A 1 195 ? -7.422 9.497 2.827 1.00 85.00 195 ALA A C 1
ATOM 1533 O O . ALA A 1 195 ? -7.098 9.418 1.651 1.00 85.00 195 ALA A O 1
ATOM 1534 N N . LEU A 1 196 ? -6.526 9.593 3.817 1.00 85.25 196 LEU A N 1
ATOM 1535 C CA . LEU A 1 196 ? -5.088 9.770 3.589 1.00 85.25 196 LEU A CA 1
ATOM 1536 C C . LEU A 1 196 ? -4.320 8.458 3.404 1.00 85.25 196 LEU A C 1
ATOM 1538 O O . LEU A 1 196 ? -3.436 8.393 2.561 1.00 85.25 196 LEU A O 1
ATOM 1542 N N . LEU A 1 197 ? -4.649 7.411 4.165 1.00 85.06 197 LEU A N 1
ATOM 1543 C CA . LEU A 1 197 ? -3.929 6.133 4.112 1.00 85.06 197 LEU A CA 1
ATOM 1544 C C . LEU A 1 197 ? -3.962 5.415 2.750 1.00 85.06 197 LEU A C 1
ATOM 1546 O O . LEU A 1 197 ? -2.973 4.757 2.448 1.00 85.06 197 LEU A O 1
ATOM 1550 N N . PRO A 1 198 ? -5.016 5.502 1.914 1.00 81.56 198 PRO A N 1
ATOM 1551 C CA . PRO A 1 198 ? -4.977 4.887 0.590 1.00 81.56 198 PRO A CA 1
ATOM 1552 C C . PRO A 1 198 ? -4.247 5.736 -0.460 1.00 81.56 198 PRO A C 1
ATOM 1554 O O . PRO A 1 198 ? -3.922 5.193 -1.507 1.00 81.56 198 PRO A O 1
ATOM 1557 N N . LEU A 1 199 ? -3.970 7.026 -0.214 1.00 81.00 199 LEU A N 1
ATOM 1558 C CA . LEU A 1 199 ? -3.336 7.899 -1.217 1.00 81.00 199 LEU A CA 1
ATOM 1559 C C . LEU A 1 199 ? -1.970 7.393 -1.698 1.00 81.00 199 LEU A C 1
ATOM 1561 O O . LEU A 1 199 ? -1.753 7.429 -2.897 1.00 81.00 199 LEU A O 1
ATOM 1565 N N . PRO A 1 200 ? -1.070 6.872 -0.840 1.00 74.25 200 PRO A N 1
ATOM 1566 C CA . PRO A 1 200 ? 0.206 6.324 -1.305 1.00 74.25 200 PRO A CA 1
ATOM 1567 C C . PRO A 1 200 ? 0.075 5.026 -2.118 1.00 74.25 200 PRO A C 1
ATOM 1569 O O . PRO A 1 200 ? 1.066 4.538 -2.650 1.00 74.25 200 PRO A O 1
ATOM 1572 N N . VAL A 1 201 ? -1.116 4.416 -2.146 1.00 69.25 201 VAL A N 1
ATOM 1573 C CA . VAL A 1 201 ? -1.389 3.146 -2.837 1.00 69.25 201 VAL A CA 1
ATOM 1574 C C . VAL A 1 201 ? -1.967 3.378 -4.243 1.00 69.25 201 VAL A C 1
ATOM 1576 O O . VAL A 1 201 ? -1.931 2.456 -5.057 1.00 69.25 201 VAL A O 1
ATOM 1579 N N . ILE A 1 202 ? -2.516 4.569 -4.514 1.00 60.94 202 ILE A N 1
ATOM 1580 C CA . ILE A 1 202 ? -3.179 4.958 -5.774 1.00 60.94 202 ILE A CA 1
ATOM 1581 C C . ILE A 1 202 ? -2.204 5.760 -6.631 1.00 60.94 202 ILE A C 1
ATOM 1583 O O . ILE A 1 202 ? -2.125 5.448 -7.838 1.00 60.94 202 ILE A O 1
#

Secondary structure (DSSP, 8-state):
---------------------------HHHHHHHHHHHHHHHHHHHHHHHHHHHHHHHHH-S--HHHHHHHHHHHT---TTHHHHHHHHHHTTSHHHHHHHHHHHHHHHHHTT-HHHHHHHHHHHHHHHHHHHHHHHHH--PPPPHHHHSS---S---SSS-HHHHHHHHHHHHHHHHHHHHS-TT-HHHHHHHHHTTGGG-